Protein AF-A0A9P5CUA8-F1 (afdb_monomer_lite)

Structure (mmCIF, N/CA/C/O backbone):
data_AF-A0A9P5CUA8-F1
#
_entry.id   AF-A0A9P5CUA8-F1
#
loop_
_atom_site.group_PDB
_atom_site.id
_atom_site.type_symbol
_atom_site.label_atom_id
_atom_site.label_alt_id
_atom_site.label_comp_id
_atom_site.label_asym_id
_atom_site.label_entity_id
_atom_site.label_seq_id
_atom_site.pdbx_PDB_ins_code
_atom_site.Cartn_x
_atom_site.Cartn_y
_atom_site.Cartn_z
_atom_site.occupancy
_atom_site.B_iso_or_equiv
_atom_site.auth_seq_id
_atom_site.auth_comp_id
_atom_site.auth_asym_id
_atom_site.auth_atom_id
_atom_site.pdbx_PDB_model_num
ATOM 1 N N . MET A 1 1 ? -17.695 -1.191 14.232 1.00 52.03 1 MET A N 1
ATOM 2 C CA . MET A 1 1 ? -17.075 -0.052 13.512 1.00 52.03 1 MET A CA 1
ATOM 3 C C . MET A 1 1 ? -16.013 -0.497 12.514 1.00 52.03 1 MET A C 1
ATOM 5 O O . MET A 1 1 ? -16.179 -0.145 11.359 1.00 52.03 1 MET A O 1
ATOM 9 N N . VAL A 1 2 ? -15.029 -1.341 12.868 1.00 51.62 2 VAL A N 1
ATOM 10 C CA . VAL A 1 2 ? -14.229 -2.078 11.857 1.00 51.62 2 VAL A CA 1
ATOM 11 C C . VAL A 1 2 ? -15.156 -2.818 10.888 1.00 51.62 2 VAL A C 1
ATOM 13 O O . VAL A 1 2 ? -14.989 -2.694 9.687 1.00 51.62 2 VAL A O 1
ATOM 16 N N . GLU A 1 3 ? -16.226 -3.447 11.392 1.00 53.31 3 GLU A N 1
ATOM 17 C CA . GLU A 1 3 ? -17.325 -3.983 10.569 1.00 53.31 3 GLU A CA 1
ATOM 18 C C . GLU A 1 3 ? -18.054 -2.938 9.706 1.00 53.31 3 GLU A C 1
ATOM 20 O O . GLU A 1 3 ? -18.504 -3.265 8.618 1.00 53.31 3 GLU A O 1
ATOM 25 N N . ALA A 1 4 ? -18.175 -1.684 10.153 1.00 60.16 4 ALA A N 1
ATOM 26 C CA . ALA A 1 4 ? -18.849 -0.618 9.404 1.00 60.16 4 ALA A CA 1
ATOM 27 C C . ALA A 1 4 ? -17.940 -0.039 8.308 1.00 60.16 4 ALA A C 1
ATOM 29 O O . ALA A 1 4 ? -18.389 0.185 7.188 1.00 60.16 4 ALA A O 1
ATOM 30 N N . MET A 1 5 ? -16.645 0.132 8.592 1.00 61.19 5 MET A N 1
ATOM 31 C CA . MET A 1 5 ? -15.631 0.423 7.578 1.00 61.19 5 MET A CA 1
ATOM 32 C C . MET A 1 5 ? -15.496 -0.750 6.604 1.00 61.19 5 MET A C 1
ATOM 34 O O . MET A 1 5 ? -15.426 -0.540 5.401 1.00 61.19 5 MET A O 1
ATOM 38 N N . MET A 1 6 ? -15.601 -1.986 7.092 1.00 56.84 6 MET A N 1
ATOM 39 C CA . MET A 1 6 ? -15.702 -3.192 6.273 1.00 56.84 6 MET A CA 1
ATOM 40 C C . MET A 1 6 ? -16.954 -3.240 5.418 1.00 56.84 6 MET A C 1
ATOM 42 O O . MET A 1 6 ? -16.910 -3.663 4.271 1.00 56.84 6 MET A O 1
ATOM 46 N N . 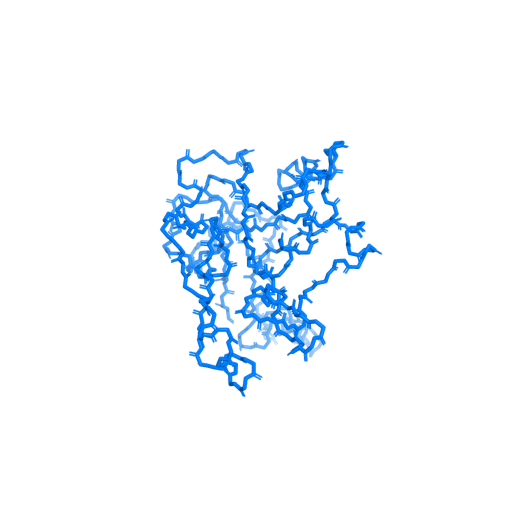GLN A 1 7 ? -18.093 -2.800 5.934 1.00 60.44 7 GLN A N 1
ATOM 47 C CA . GLN A 1 7 ? -19.300 -2.664 5.133 1.00 60.44 7 GLN A CA 1
ATOM 48 C C . GLN A 1 7 ? -19.118 -1.580 4.071 1.00 60.44 7 GLN A C 1
ATOM 50 O O . GLN A 1 7 ? -19.482 -1.816 2.923 1.00 60.44 7 GLN A O 1
ATOM 55 N N . LYS A 1 8 ? -18.463 -0.453 4.393 1.00 61.25 8 LYS A N 1
ATOM 56 C CA . LYS A 1 8 ? -18.054 0.544 3.388 1.00 61.25 8 LYS A CA 1
ATOM 57 C C . LYS A 1 8 ? -17.145 -0.082 2.317 1.00 61.25 8 LYS A C 1
ATOM 59 O O . LYS A 1 8 ? -17.283 0.284 1.158 1.00 61.25 8 LYS A O 1
ATOM 64 N N . THR A 1 9 ? -16.280 -1.048 2.653 1.00 55.91 9 THR A N 1
ATOM 65 C CA . THR A 1 9 ? -15.413 -1.715 1.660 1.00 55.91 9 THR A CA 1
ATOM 66 C C . THR A 1 9 ? -16.111 -2.817 0.850 1.00 55.91 9 THR A C 1
ATOM 68 O O . THR A 1 9 ? -15.796 -3.036 -0.318 1.00 55.91 9 THR A O 1
ATOM 71 N N . THR A 1 10 ? -17.071 -3.523 1.448 1.00 50.88 10 THR A N 1
ATOM 72 C CA . THR A 1 10 ? -17.719 -4.710 0.858 1.00 50.88 10 THR A CA 1
ATOM 73 C C . THR A 1 10 ? -19.038 -4.412 0.148 1.00 50.88 10 THR A C 1
ATOM 75 O O . THR A 1 10 ? -19.409 -5.160 -0.755 1.00 50.88 10 THR A O 1
ATOM 78 N N . LEU A 1 11 ? -19.737 -3.337 0.522 1.00 52.44 11 LEU A N 1
ATOM 79 C CA . LEU A 1 11 ? -21.037 -2.948 -0.041 1.00 52.44 11 LEU A CA 1
ATOM 80 C C . LEU A 1 11 ? -20.939 -1.817 -1.072 1.00 52.44 11 LEU A C 1
ATOM 82 O O . LEU A 1 11 ? -21.960 -1.447 -1.653 1.00 52.44 11 LEU A O 1
ATOM 86 N N . ALA A 1 12 ? -19.742 -1.272 -1.312 1.00 55.19 12 ALA A N 1
ATOM 87 C CA . ALA A 1 12 ? -19.544 -0.233 -2.314 1.00 55.19 12 ALA A CA 1
ATOM 88 C C . ALA A 1 12 ? -19.824 -0.796 -3.728 1.00 55.19 12 ALA A C 1
ATOM 90 O O . ALA A 1 12 ? -19.143 -1.726 -4.177 1.00 55.19 12 ALA A O 1
ATOM 91 N N . PRO A 1 13 ? -20.843 -0.278 -4.444 1.00 52.34 13 PRO A N 1
ATOM 92 C CA . PRO A 1 13 ? -21.278 -0.824 -5.733 1.00 52.34 13 PRO A CA 1
ATOM 93 C C . PRO A 1 13 ? -20.265 -0.596 -6.869 1.00 52.34 13 PRO A C 1
ATOM 95 O O . PRO A 1 13 ? -20.378 -1.210 -7.932 1.00 52.34 13 PRO A O 1
ATOM 98 N N . ASP A 1 14 ? -19.282 0.275 -6.653 1.00 56.47 14 ASP A N 1
ATOM 99 C CA . ASP A 1 14 ? -18.213 0.636 -7.587 1.00 56.47 14 ASP A CA 1
ATOM 100 C C . ASP A 1 14 ? -17.012 -0.331 -7.562 1.00 56.47 14 ASP A C 1
ATOM 102 O O . ASP A 1 14 ? -16.279 -0.396 -8.548 1.00 56.47 14 ASP A O 1
ATOM 106 N N . ARG A 1 15 ? -16.894 -1.185 -6.529 1.00 56.50 15 ARG A N 1
ATOM 107 C CA . ARG A 1 15 ? -15.719 -2.026 -6.215 1.00 56.50 15 ARG A CA 1
ATOM 108 C C . ARG A 1 15 ? -14.472 -1.229 -5.829 1.00 56.50 15 ARG A C 1
ATOM 110 O O . ARG A 1 15 ? -13.396 -1.829 -5.801 1.00 56.50 15 ARG A O 1
ATOM 117 N N . ASP A 1 16 ? -14.606 0.051 -5.499 1.00 57.50 16 ASP A N 1
ATOM 118 C CA . ASP A 1 16 ? -13.456 0.943 -5.369 1.00 57.50 16 ASP A CA 1
ATOM 119 C C . ASP A 1 16 ? -12.564 0.583 -4.190 1.00 57.50 16 ASP A C 1
ATOM 121 O O . ASP A 1 16 ? -11.374 0.845 -4.260 1.00 57.50 16 ASP A O 1
ATOM 125 N N . VAL A 1 17 ? -13.081 -0.090 -3.156 1.00 57.19 17 VAL A N 1
ATOM 126 C CA . VAL A 1 17 ? -12.277 -0.571 -2.027 1.00 57.19 17 VAL A CA 1
ATOM 127 C C . VAL A 1 17 ? -12.171 -2.095 -2.064 1.00 57.19 17 VAL A C 1
ATOM 129 O O . VAL A 1 17 ? -13.159 -2.826 -1.978 1.00 57.19 17 VAL A O 1
ATOM 132 N N . GLY A 1 18 ? -10.943 -2.579 -2.223 1.00 65.12 18 GLY A N 1
ATOM 133 C CA . GLY A 1 18 ? -10.627 -3.994 -2.392 1.00 65.12 18 GLY A CA 1
ATOM 134 C C . GLY A 1 18 ? -9.652 -4.542 -1.358 1.00 65.12 18 GLY A C 1
ATOM 135 O O . GLY A 1 18 ? -9.725 -5.716 -0.989 1.00 65.12 18 GLY A O 1
ATOM 136 N N . VAL A 1 19 ? -8.754 -3.676 -0.893 1.00 73.06 19 VAL A N 1
ATOM 137 C CA . VAL A 1 19 ? -7.681 -3.998 0.042 1.00 73.06 19 VAL A CA 1
ATOM 138 C C . VAL A 1 19 ? -7.607 -2.876 1.073 1.00 73.06 19 VAL A C 1
ATOM 140 O O . VAL A 1 19 ? -7.452 -1.713 0.705 1.00 73.06 19 VAL A O 1
ATOM 143 N N . LEU A 1 20 ? -7.750 -3.212 2.351 1.00 73.44 20 LEU A N 1
ATOM 144 C CA . LEU A 1 20 ? -7.667 -2.271 3.465 1.00 73.44 20 LEU A CA 1
ATOM 145 C C . LEU A 1 20 ? -6.514 -2.674 4.378 1.00 73.44 20 LEU A C 1
ATOM 147 O O . LEU A 1 20 ? -6.444 -3.827 4.797 1.00 73.44 20 LEU A O 1
ATOM 151 N N . THR A 1 21 ? -5.648 -1.719 4.693 1.00 73.25 21 THR A N 1
ATOM 152 C CA . THR A 1 21 ? -4.615 -1.865 5.720 1.00 73.25 21 THR A CA 1
ATOM 153 C C . THR A 1 21 ? -4.836 -0.882 6.871 1.00 73.25 21 THR A C 1
ATOM 155 O O . THR A 1 21 ? -5.705 -0.007 6.805 1.00 73.25 21 THR A O 1
ATOM 158 N N . ALA A 1 22 ? -4.071 -1.036 7.942 1.00 65.62 22 ALA A N 1
ATOM 159 C CA . ALA A 1 22 ? -4.064 -0.135 9.084 1.00 65.62 22 ALA A CA 1
ATOM 160 C C . ALA A 1 22 ? -2.627 0.272 9.426 1.00 65.62 22 ALA A C 1
ATOM 162 O O . ALA A 1 22 ? -1.705 -0.538 9.326 1.00 65.62 22 ALA A O 1
ATOM 163 N N . ARG A 1 23 ? -2.434 1.519 9.878 1.00 65.94 23 ARG A N 1
ATOM 164 C CA . ARG A 1 23 ? -1.131 1.985 10.374 1.00 65.94 23 ARG A CA 1
ATOM 165 C C . ARG A 1 23 ? -0.671 1.112 11.536 1.00 65.94 23 ARG A C 1
ATOM 167 O O . ARG A 1 23 ? -1.442 0.854 12.458 1.00 65.94 23 ARG A O 1
ATOM 174 N N . CYS A 1 24 ? 0.610 0.762 11.546 1.00 53.47 24 CYS A N 1
ATOM 175 C CA . CYS A 1 24 ? 1.200 -0.038 12.616 1.00 53.47 24 CYS A CA 1
ATOM 176 C C . CYS A 1 24 ? 2.118 0.792 13.488 1.00 53.47 24 CYS A C 1
ATOM 178 O O . CYS A 1 24 ? 3.111 1.339 13.013 1.00 53.47 24 CYS A O 1
ATOM 180 N N . ALA A 1 25 ? 1.778 0.867 14.767 1.00 53.88 25 ALA A N 1
ATOM 181 C CA . ALA A 1 25 ? 2.499 1.615 15.775 1.00 53.88 25 ALA A CA 1
ATOM 182 C C . ALA A 1 25 ? 3.364 0.687 16.635 1.00 53.88 25 ALA A C 1
ATOM 184 O O . ALA A 1 25 ? 3.011 -0.463 16.914 1.00 53.88 25 ALA A O 1
ATOM 185 N N . VAL A 1 26 ? 4.506 1.207 17.083 1.00 48.91 26 VAL A N 1
ATOM 186 C CA . VAL A 1 26 ? 5.420 0.506 17.994 1.00 48.91 26 VAL A CA 1
ATOM 187 C C . VAL A 1 26 ? 5.098 0.873 19.450 1.00 48.91 26 VAL A C 1
ATOM 189 O O . VAL A 1 26 ? 4.992 2.052 19.779 1.00 48.91 26 VAL A O 1
ATOM 192 N N . GLY A 1 27 ? 5.015 -0.133 20.334 1.00 53.38 27 GLY A N 1
ATOM 193 C CA . GLY A 1 27 ? 4.876 0.028 21.797 1.00 53.38 27 GLY A CA 1
ATOM 194 C C . GLY A 1 27 ? 3.429 0.251 22.259 1.00 53.38 27 GLY A C 1
ATOM 195 O O . GLY A 1 27 ? 2.588 0.648 21.479 1.00 53.38 27 GLY A O 1
ATOM 196 N N . GLU A 1 28 ? 2.997 0.004 23.492 1.00 51.88 28 GLU A N 1
ATOM 197 C CA . GLU A 1 28 ? 3.621 -0.444 24.735 1.00 51.88 28 GLU A CA 1
ATOM 198 C C . GLU A 1 28 ? 2.668 -1.465 25.378 1.00 51.88 28 GLU A C 1
ATOM 200 O O . GLU A 1 28 ? 1.451 -1.352 25.249 1.00 51.88 28 GLU A O 1
ATOM 205 N N . GLN A 1 29 ? 3.188 -2.399 26.171 1.00 54.72 29 GLN A N 1
ATOM 206 C CA . GLN A 1 29 ? 2.397 -3.336 26.987 1.00 54.72 29 GLN A CA 1
ATOM 207 C C . GLN A 1 29 ? 1.314 -2.639 27.839 1.00 54.72 29 GLN A C 1
ATOM 209 O O . GLN A 1 29 ? 0.249 -3.192 28.095 1.00 54.72 29 GLN A O 1
ATOM 214 N N . ARG A 1 30 ? 1.557 -1.375 28.213 1.00 57.88 30 ARG A N 1
ATOM 215 C CA . ARG A 1 30 ? 0.593 -0.496 28.890 1.00 57.88 30 ARG A CA 1
ATOM 216 C C . ARG A 1 30 ? -0.657 -0.189 28.068 1.00 57.88 30 ARG A C 1
ATOM 218 O O . ARG A 1 30 ? -1.719 -0.036 28.655 1.00 57.88 30 ARG A O 1
ATOM 225 N N . LEU A 1 31 ? -0.545 -0.083 26.746 1.00 56.22 31 LEU A N 1
ATOM 226 C CA . LEU A 1 31 ? -1.682 0.185 25.862 1.00 56.22 31 LEU A CA 1
ATOM 227 C C . LEU A 1 31 ? -2.596 -1.031 25.749 1.00 56.22 31 LEU A C 1
ATOM 229 O O . LEU A 1 31 ? -3.807 -0.875 25.845 1.00 56.22 31 LEU A O 1
ATOM 233 N N . ALA A 1 32 ? -2.015 -2.227 25.634 1.00 59.88 32 ALA A N 1
ATOM 234 C CA . ALA A 1 32 ? -2.778 -3.470 25.692 1.00 59.88 32 ALA A CA 1
ATOM 235 C C . ALA A 1 32 ? -3.500 -3.625 27.034 1.00 59.88 32 ALA A C 1
ATOM 237 O O . ALA A 1 32 ? -4.682 -3.942 27.055 1.00 59.88 32 ALA A O 1
ATOM 238 N N . ASN A 1 33 ? -2.816 -3.333 28.145 1.00 62.91 33 ASN A N 1
ATOM 239 C CA . ASN A 1 33 ? -3.426 -3.402 29.472 1.00 62.91 33 ASN A CA 1
ATOM 240 C C . ASN A 1 33 ? -4.581 -2.402 29.633 1.00 62.91 33 ASN A C 1
ATOM 242 O O . ASN A 1 33 ? -5.645 -2.795 30.092 1.00 62.91 33 ASN A O 1
ATOM 246 N N . ALA A 1 34 ? -4.404 -1.147 29.207 1.00 63.91 34 ALA A N 1
ATOM 247 C CA . ALA A 1 34 ? -5.471 -0.144 29.257 1.00 63.91 34 ALA A CA 1
ATOM 248 C C . ALA A 1 34 ? -6.682 -0.539 28.392 1.00 63.91 34 ALA A C 1
ATOM 250 O O . ALA A 1 34 ? -7.820 -0.351 28.802 1.00 63.91 34 ALA A O 1
ATOM 251 N N . TRP A 1 35 ? -6.446 -1.132 27.218 1.00 63.41 35 TRP A N 1
ATOM 252 C CA . TRP A 1 35 ? -7.525 -1.623 26.362 1.00 63.41 35 TRP A CA 1
ATOM 253 C C . TRP A 1 35 ? -8.291 -2.790 27.010 1.00 63.41 35 TRP A C 1
ATOM 255 O O . TRP A 1 35 ? -9.515 -2.797 26.995 1.00 63.41 35 TRP A O 1
ATOM 265 N N . LEU A 1 36 ? -7.596 -3.743 27.642 1.00 61.50 36 LEU A N 1
ATOM 266 C CA . LEU A 1 36 ? -8.232 -4.860 28.362 1.00 61.50 36 LEU A CA 1
ATOM 267 C C . LEU A 1 36 ? -9.029 -4.405 29.592 1.00 61.50 36 LEU A C 1
ATOM 269 O O . LEU A 1 36 ? -10.014 -5.045 29.948 1.00 61.50 36 LEU A O 1
ATOM 273 N N . GLU A 1 37 ? -8.627 -3.307 30.238 1.00 68.12 37 GLU A N 1
ATOM 274 C CA . GLU A 1 37 ? -9.403 -2.694 31.325 1.00 68.12 37 GLU A CA 1
ATOM 275 C C . GLU A 1 37 ? -10.746 -2.135 30.827 1.00 68.12 37 GLU A C 1
ATOM 277 O O . GLU A 1 37 ? -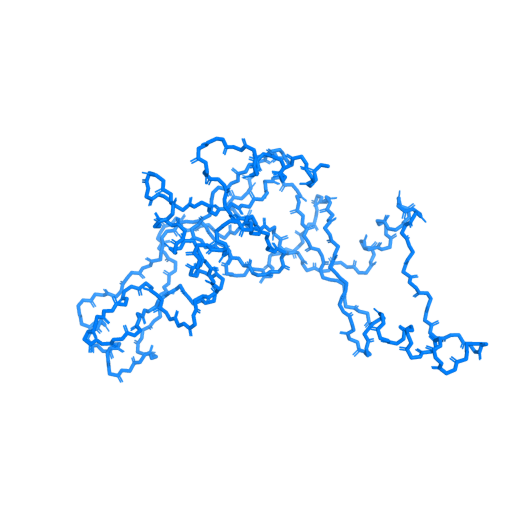11.753 -2.236 31.529 1.00 68.12 37 GLU A O 1
ATOM 282 N N . GLU A 1 38 ? -10.778 -1.576 29.614 1.00 61.62 38 GLU A N 1
ATOM 283 C CA . GLU A 1 38 ? -11.996 -1.054 28.976 1.00 61.62 38 GLU A CA 1
ATOM 284 C C . GLU A 1 38 ? -12.867 -2.158 28.347 1.00 61.62 38 GLU A C 1
ATOM 286 O O . GLU A 1 38 ? -14.068 -1.958 28.154 1.00 61.62 38 GLU A O 1
ATOM 291 N N . HIS A 1 39 ? -12.279 -3.328 28.079 1.00 57.50 39 HIS A N 1
ATOM 292 C CA . HIS A 1 39 ? -12.888 -4.454 27.371 1.00 57.50 39 HIS A CA 1
ATOM 293 C C . HIS A 1 39 ? -12.794 -5.770 28.169 1.00 57.50 39 HIS A C 1
ATOM 295 O O . HIS A 1 39 ? -12.115 -6.710 27.742 1.00 57.50 39 HIS A O 1
ATOM 301 N N . PRO A 1 40 ? -13.476 -5.878 29.328 1.00 66.06 40 PRO A N 1
ATOM 302 C CA . PRO A 1 40 ? -13.352 -7.019 30.241 1.00 66.06 40 PRO A CA 1
ATOM 303 C C . PRO A 1 40 ? -13.873 -8.345 29.664 1.00 66.06 40 PRO A C 1
ATOM 305 O O . PRO A 1 40 ? -13.609 -9.412 30.219 1.00 66.06 40 PRO A O 1
ATOM 308 N N . GLU A 1 41 ? -14.632 -8.302 28.569 1.00 53.25 41 GLU A N 1
ATOM 309 C CA . GLU A 1 41 ? -15.044 -9.473 27.796 1.00 53.25 41 GLU A CA 1
ATOM 310 C C . GLU A 1 41 ? -13.871 -10.162 27.085 1.00 53.25 41 GLU A C 1
ATOM 312 O O . GLU A 1 41 ? -13.960 -11.346 26.751 1.00 53.25 41 GLU A O 1
ATOM 317 N N . PHE A 1 42 ? -12.760 -9.450 26.897 1.00 48.06 42 PHE A N 1
ATOM 318 C CA . PHE A 1 42 ? -11.505 -9.997 26.417 1.00 48.06 42 PHE A CA 1
ATOM 319 C C . PHE A 1 42 ? -10.561 -10.182 27.603 1.00 48.06 42 PHE A C 1
ATOM 321 O O . PHE A 1 42 ? -10.258 -9.258 28.349 1.00 48.06 42 PHE A O 1
ATOM 328 N N . SER A 1 43 ? -10.059 -11.400 27.769 1.00 50.56 43 SER A N 1
ATOM 329 C CA . SER A 1 43 ? -8.994 -11.689 28.724 1.00 50.56 43 SER A CA 1
ATOM 330 C C . SER A 1 43 ? -7.798 -12.228 27.963 1.00 50.56 43 SER A C 1
ATOM 332 O O . SER A 1 43 ? -7.938 -13.091 27.093 1.00 50.56 43 SER A O 1
ATOM 334 N N . ILE A 1 44 ? -6.609 -11.717 28.283 1.00 54.41 44 ILE A N 1
ATOM 335 C CA . ILE A 1 44 ? -5.396 -12.439 27.915 1.00 54.41 44 ILE A CA 1
ATOM 336 C C . ILE A 1 44 ? -5.375 -13.692 28.799 1.00 54.41 44 ILE A C 1
ATOM 338 O O . ILE A 1 44 ? -5.530 -13.571 30.015 1.00 54.41 44 ILE A O 1
ATOM 342 N N . PRO A 1 45 ? -5.199 -14.887 28.221 1.00 55.41 45 PRO A N 1
ATOM 343 C CA . PRO A 1 45 ? -5.083 -16.112 28.993 1.00 55.41 45 PRO A CA 1
ATOM 344 C C . PRO A 1 45 ? -3.949 -15.981 30.006 1.00 55.41 45 PRO A C 1
ATOM 346 O O . PRO A 1 45 ? -2.829 -15.606 29.638 1.00 55.41 45 PRO A O 1
ATOM 349 N N . ASP A 1 46 ? -4.222 -16.323 31.266 1.00 57.72 46 ASP A N 1
ATOM 350 C CA . ASP A 1 46 ? -3.170 -16.426 32.273 1.00 57.72 46 ASP A CA 1
ATOM 351 C C . ASP A 1 46 ? -2.040 -17.321 31.753 1.00 57.72 46 ASP A C 1
ATOM 353 O O . ASP A 1 46 ? -2.271 -18.321 31.060 1.00 57.72 46 ASP A O 1
ATOM 357 N N . GLY A 1 47 ? -0.801 -16.976 32.109 1.00 60.25 47 GLY A N 1
ATOM 358 C CA . GLY A 1 47 ? 0.331 -17.861 31.862 1.00 60.25 47 GLY A CA 1
ATOM 359 C C . GLY A 1 47 ? 0.123 -19.245 32.499 1.00 60.25 47 GLY A C 1
ATOM 360 O O . GLY A 1 47 ? -0.747 -19.409 33.359 1.00 60.25 47 GLY A O 1
ATOM 361 N N . PRO A 1 48 ? 0.926 -20.249 32.103 1.00 71.62 48 PRO A N 1
ATOM 362 C CA . PRO A 1 48 ? 0.902 -21.568 32.726 1.00 71.62 48 PRO A CA 1
ATOM 363 C C . PRO A 1 48 ? 1.032 -21.451 34.252 1.00 71.62 48 PRO A C 1
ATOM 365 O O . PRO A 1 48 ? 2.057 -21.014 34.775 1.00 71.62 48 PRO A O 1
ATOM 368 N N . GLY A 1 49 ? -0.027 -21.814 34.963 1.00 74.06 49 GLY A N 1
ATOM 369 C CA . GLY A 1 49 ? -0.106 -21.836 36.411 1.00 74.06 49 GLY A CA 1
ATOM 370 C C . GLY A 1 49 ? 0.473 -23.129 36.989 1.00 74.06 49 GLY A C 1
ATOM 371 O O . GLY A 1 49 ? 0.608 -24.140 36.288 1.00 74.06 49 GLY A O 1
ATOM 372 N N . PRO A 1 50 ? 0.807 -23.135 38.288 1.00 77.62 50 PRO A N 1
ATOM 373 C CA . PRO A 1 50 ? 1.310 -24.329 38.963 1.00 77.62 50 PRO A CA 1
ATOM 374 C C . PRO A 1 50 ? 0.316 -25.499 38.890 1.00 77.62 50 PRO A C 1
ATOM 376 O O . PRO A 1 50 ? 0.750 -26.638 38.711 1.00 77.62 50 PRO A O 1
ATOM 379 N N . ASP A 1 51 ? -0.987 -25.200 38.912 1.00 88.00 51 ASP A N 1
ATOM 380 C CA . ASP A 1 51 ? -2.080 -26.181 38.916 1.00 88.00 51 ASP A CA 1
ATOM 381 C C . ASP A 1 51 ? -2.531 -26.632 37.515 1.00 88.00 51 ASP A C 1
ATOM 383 O O . ASP A 1 51 ? -3.360 -27.534 37.396 1.00 88.00 51 ASP A O 1
ATOM 387 N N . ASP A 1 52 ? -1.986 -26.041 36.446 1.00 81.75 52 ASP A N 1
ATOM 388 C CA . ASP A 1 52 ? -2.344 -26.435 35.085 1.00 81.75 52 ASP A CA 1
ATOM 389 C C . ASP A 1 52 ? -1.782 -27.827 34.753 1.00 81.75 52 ASP A C 1
ATOM 391 O O . ASP A 1 52 ? -0.601 -28.138 34.990 1.00 81.75 52 ASP A O 1
ATOM 395 N N . ASN A 1 53 ? -2.621 -28.660 34.141 1.00 88.00 53 ASN A N 1
ATOM 396 C CA . ASN A 1 53 ? -2.200 -29.938 33.580 1.00 88.00 53 ASN A CA 1
ATOM 397 C C . ASN A 1 53 ? -1.356 -29.733 32.301 1.00 88.00 53 ASN A C 1
ATOM 399 O O . ASN A 1 53 ? -1.265 -28.632 31.764 1.00 88.00 53 ASN A O 1
ATOM 403 N N . ALA A 1 54 ? -0.710 -30.790 31.804 1.00 84.69 54 ALA A N 1
ATOM 404 C CA . ALA A 1 54 ? 0.210 -30.682 30.665 1.00 84.69 54 ALA A CA 1
ATOM 405 C C . ALA A 1 54 ? -0.450 -30.131 29.383 1.00 84.69 54 ALA A C 1
ATOM 407 O O . ALA A 1 54 ? 0.186 -29.388 28.639 1.00 84.69 54 ALA A O 1
ATOM 408 N N . GLU A 1 55 ? -1.723 -30.452 29.151 1.00 80.88 55 GLU A N 1
ATOM 409 C CA . GLU A 1 55 ? -2.490 -29.970 27.998 1.00 80.88 55 GLU A CA 1
ATOM 410 C C . GLU A 1 55 ? -2.853 -28.487 28.153 1.00 80.88 55 GLU A C 1
ATOM 412 O O . GLU A 1 55 ? -2.661 -27.705 27.230 1.00 80.88 55 GLU A O 1
ATOM 417 N N . GLN A 1 56 ? -3.268 -28.067 29.351 1.00 75.44 56 GLN A N 1
ATOM 418 C CA . GLN A 1 56 ? -3.533 -26.667 29.693 1.00 75.44 56 GLN A CA 1
ATOM 419 C C . GLN A 1 56 ? -2.267 -25.810 29.612 1.00 75.44 56 GLN A C 1
ATOM 421 O O . GLN A 1 56 ? -2.323 -24.695 29.100 1.00 75.44 56 GLN A O 1
ATOM 426 N N . LYS A 1 57 ? -1.121 -26.331 30.068 1.00 75.44 57 LYS A N 1
ATOM 427 C CA . LYS A 1 57 ? 0.182 -25.665 29.932 1.00 75.44 57 LYS A CA 1
ATOM 428 C C . LYS A 1 57 ? 0.564 -25.515 28.465 1.00 75.44 57 LYS A C 1
ATOM 430 O O . LYS A 1 57 ? 0.862 -24.404 28.052 1.00 75.44 57 LYS A O 1
ATOM 435 N N . SER A 1 58 ? 0.459 -26.586 27.674 1.00 70.12 58 SER A N 1
ATOM 436 C CA . SER A 1 58 ? 0.741 -26.549 26.234 1.00 70.12 58 SER A CA 1
ATOM 437 C C . SER A 1 58 ? -0.175 -25.578 25.493 1.00 70.12 58 SER A C 1
ATOM 439 O O . SER A 1 58 ? 0.306 -24.814 24.669 1.00 70.12 58 SER A O 1
ATOM 441 N N . LEU A 1 59 ? -1.475 -25.565 25.799 1.00 66.75 59 LEU A N 1
ATOM 442 C CA . LEU A 1 59 ? -2.442 -24.662 25.178 1.00 66.75 59 LEU A CA 1
ATOM 443 C C . LEU A 1 59 ? -2.171 -23.200 25.555 1.00 66.75 59 LEU A C 1
ATOM 445 O O . LEU A 1 59 ? -2.195 -22.329 24.693 1.00 66.75 59 LEU A O 1
ATOM 449 N N . LYS A 1 60 ? -1.871 -22.914 26.828 1.00 68.94 60 LYS A N 1
ATOM 450 C CA . LYS A 1 60 ? -1.505 -21.564 27.286 1.00 68.94 60 LYS A CA 1
ATOM 451 C C . LYS A 1 60 ? -0.163 -21.106 26.712 1.00 68.94 60 LYS A C 1
ATOM 453 O O . LYS A 1 60 ? -0.021 -19.933 26.384 1.00 68.94 60 LYS A O 1
ATOM 458 N N . GLU A 1 61 ? 0.804 -22.006 26.554 1.00 66.00 61 GLU A N 1
ATOM 459 C CA . GLU A 1 61 ? 2.080 -21.746 25.872 1.00 66.00 61 GLU A CA 1
ATOM 460 C C . GLU A 1 61 ? 1.904 -21.551 24.361 1.00 66.00 61 GLU A C 1
ATOM 462 O O . GLU A 1 61 ? 2.576 -20.712 23.773 1.00 66.00 61 GLU A O 1
ATOM 467 N N . GLU A 1 62 ? 0.992 -22.279 23.720 1.00 61.06 62 GLU A N 1
ATOM 468 C CA . GLU A 1 62 ? 0.657 -22.117 22.304 1.00 61.06 62 GLU A CA 1
ATOM 469 C C . GLU A 1 62 ? -0.072 -20.791 22.060 1.00 61.06 62 GLU A C 1
ATOM 471 O O . GLU A 1 62 ? 0.323 -20.021 21.186 1.00 61.06 62 GLU A O 1
ATOM 476 N N . MET A 1 63 ? -1.071 -20.474 22.886 1.00 52.19 63 MET A N 1
ATOM 477 C CA . MET A 1 63 ? -1.845 -19.233 22.808 1.00 52.19 63 MET A CA 1
ATOM 478 C C . MET A 1 63 ? -1.003 -18.000 23.136 1.00 52.19 63 MET A C 1
ATOM 480 O O . MET A 1 63 ? -1.125 -16.986 22.459 1.00 52.19 63 MET A O 1
ATOM 484 N N . ARG A 1 64 ? -0.098 -18.066 24.122 1.00 53.72 64 ARG A N 1
ATOM 485 C CA . ARG A 1 64 ? 0.873 -16.984 24.377 1.00 53.72 64 ARG A CA 1
ATOM 486 C C . ARG A 1 64 ? 1.998 -16.933 23.351 1.00 53.72 64 ARG A C 1
ATOM 488 O O . ARG A 1 64 ? 2.825 -16.034 23.458 1.00 53.72 64 ARG A O 1
ATOM 495 N N . GLY A 1 65 ? 2.024 -17.867 22.397 1.00 46.34 65 GLY A N 1
ATOM 496 C CA . GLY A 1 65 ? 3.209 -18.254 21.651 1.00 46.34 65 GLY A CA 1
ATOM 497 C C . GLY A 1 65 ? 4.315 -18.720 22.598 1.00 46.34 65 GLY A C 1
ATOM 498 O O . GLY A 1 65 ? 4.477 -18.236 23.720 1.00 46.34 65 GLY A O 1
ATOM 499 N N . LYS A 1 66 ? 5.146 -19.661 22.151 1.00 46.25 66 LYS A N 1
ATOM 500 C CA . LYS A 1 66 ? 6.459 -19.856 22.788 1.00 46.25 66 LYS A CA 1
ATOM 501 C C . LYS A 1 66 ? 7.087 -18.477 22.997 1.00 46.25 66 LYS A C 1
ATOM 503 O O . LYS A 1 66 ? 6.971 -17.682 22.072 1.00 46.25 66 LYS A O 1
ATOM 508 N N . GLN A 1 67 ? 7.711 -18.223 24.155 1.00 40.84 67 GLN A N 1
ATOM 509 C CA . GLN A 1 67 ? 8.436 -16.986 24.504 1.00 40.84 67 GLN A CA 1
ATOM 510 C C . GLN A 1 67 ? 8.704 -16.103 23.263 1.00 40.84 67 GLN A C 1
ATOM 512 O O . GLN A 1 67 ? 9.599 -16.424 22.476 1.00 40.84 67 GLN A O 1
ATOM 517 N N . GLY A 1 68 ? 7.854 -15.088 23.026 1.00 42.97 68 GLY A N 1
ATOM 518 C CA . GLY A 1 68 ? 7.755 -14.402 21.729 1.00 42.97 68 GLY A CA 1
ATOM 519 C C . GLY A 1 68 ? 6.446 -14.570 20.936 1.00 42.97 68 GLY A C 1
ATOM 520 O O . GLY A 1 68 ? 6.462 -14.321 19.725 1.00 42.97 68 GLY A O 1
ATOM 521 N N . GLY A 1 69 ? 5.316 -14.947 21.547 1.00 38.34 69 GLY A N 1
ATOM 522 C CA . GLY A 1 69 ? 4.025 -14.842 20.861 1.00 38.34 69 GLY A CA 1
ATOM 523 C C . GLY A 1 69 ? 3.571 -13.395 20.717 1.00 38.34 69 GLY A C 1
ATOM 524 O O . GLY A 1 69 ? 3.803 -12.543 21.578 1.00 38.34 69 GLY A O 1
ATOM 525 N N . ARG A 1 70 ? 2.962 -13.107 19.567 1.00 49.78 70 ARG A N 1
ATOM 526 C CA . ARG A 1 70 ? 2.557 -11.762 19.166 1.00 49.78 70 ARG A CA 1
ATOM 527 C C . ARG A 1 70 ? 1.042 -11.681 19.183 1.00 49.78 70 ARG A C 1
ATOM 529 O O . ARG A 1 70 ? 0.385 -12.445 18.483 1.00 49.78 70 ARG A O 1
ATOM 536 N N . TYR A 1 71 ? 0.515 -10.738 19.951 1.00 52.09 71 TYR A N 1
ATOM 537 C CA . TYR A 1 71 ? -0.874 -10.316 19.827 1.00 52.09 71 TYR A CA 1
ATOM 538 C C . TYR A 1 71 ? -0.907 -8.996 19.065 1.00 52.09 71 TYR A C 1
ATOM 540 O O . TYR A 1 71 ? -0.144 -8.072 19.372 1.00 52.09 71 TYR A O 1
ATOM 548 N N . GLU A 1 72 ? -1.796 -8.923 18.081 1.00 54.50 72 GLU A N 1
ATOM 549 C CA . GLU A 1 72 ? -2.081 -7.713 17.319 1.00 54.50 72 GLU A CA 1
ATOM 550 C C . GLU A 1 72 ? -3.388 -7.124 17.831 1.00 54.50 72 GLU A C 1
ATOM 552 O O . GLU A 1 72 ? -4.436 -7.769 17.789 1.00 54.50 72 GLU A O 1
ATOM 557 N N . ILE A 1 73 ? -3.313 -5.907 18.361 1.00 57.19 73 ILE A N 1
ATOM 558 C CA . ILE A 1 73 ? -4.474 -5.195 18.888 1.00 57.19 73 ILE A CA 1
ATOM 559 C C . ILE A 1 73 ? -4.712 -3.990 17.992 1.00 57.19 73 ILE A C 1
ATOM 561 O O . ILE A 1 73 ? -3.853 -3.115 17.881 1.00 57.19 73 ILE A O 1
ATOM 565 N N . ILE A 1 74 ? -5.883 -3.942 17.361 1.00 58.81 74 ILE A N 1
ATOM 566 C CA . ILE A 1 74 ? -6.357 -2.749 16.660 1.00 58.81 74 ILE A CA 1
ATOM 567 C C . ILE A 1 74 ? -6.991 -1.843 17.712 1.00 58.81 74 ILE A C 1
ATOM 569 O O . ILE A 1 74 ? -8.019 -2.196 18.289 1.00 58.81 74 ILE A O 1
ATOM 573 N N . ALA A 1 75 ? -6.385 -0.689 17.968 1.00 56.28 75 ALA A N 1
ATOM 574 C CA . ALA A 1 75 ? -6.885 0.274 18.936 1.00 56.28 75 ALA A CA 1
ATOM 575 C C . ALA A 1 75 ? -6.932 1.686 18.345 1.00 56.28 75 ALA A C 1
ATOM 577 O O . ALA A 1 75 ? -6.217 2.039 17.406 1.00 56.28 75 ALA A O 1
ATOM 578 N N . HIS A 1 76 ? -7.805 2.501 18.922 1.00 50.81 76 HIS A N 1
ATOM 579 C CA . HIS A 1 76 ? -7.912 3.923 18.633 1.00 50.81 76 HIS A CA 1
ATOM 580 C C . HIS A 1 76 ? -7.068 4.675 19.661 1.00 50.81 76 HIS A C 1
ATOM 582 O O . HIS A 1 76 ? -7.356 4.576 20.857 1.00 50.81 76 HIS A O 1
ATOM 588 N N . LYS A 1 77 ? -5.979 5.353 19.260 1.00 57.31 77 LYS A N 1
ATOM 589 C CA . LYS A 1 77 ? -5.242 6.187 20.222 1.00 57.31 77 LYS A CA 1
ATOM 590 C C . LYS A 1 77 ? -4.391 7.307 19.622 1.00 57.31 77 LYS A C 1
ATOM 592 O O . LYS A 1 77 ? -3.556 7.109 18.745 1.00 57.31 77 LYS A O 1
ATOM 597 N N . LEU A 1 78 ? -4.498 8.446 20.304 1.00 43.97 78 LEU A N 1
ATOM 598 C CA . LEU A 1 78 ? -3.870 9.758 20.096 1.00 43.97 78 LEU A CA 1
ATOM 599 C C . LEU A 1 78 ? -2.323 9.822 20.156 1.00 43.97 78 LEU A C 1
ATOM 601 O O . LEU A 1 78 ? -1.765 10.913 20.072 1.00 43.97 78 LEU A O 1
ATOM 605 N N . SER A 1 79 ? -1.597 8.716 20.378 1.00 46.72 79 SER A N 1
ATOM 606 C CA . SER A 1 79 ? -0.146 8.778 20.655 1.00 46.72 79 SER A CA 1
ATOM 607 C C . SER A 1 79 ? 0.662 7.579 20.145 1.00 46.72 79 SER A C 1
ATOM 609 O O . SER A 1 79 ? 1.515 7.046 20.858 1.00 46.72 79 SER A O 1
ATOM 611 N N . ALA A 1 80 ? 0.395 7.118 18.924 1.00 51.25 80 ALA A N 1
ATOM 612 C CA . ALA A 1 80 ? 1.303 6.200 18.239 1.00 51.25 80 ALA A CA 1
ATOM 613 C C . ALA A 1 80 ? 2.670 6.877 18.006 1.00 51.25 80 ALA A C 1
ATOM 615 O O . ALA A 1 80 ? 2.749 7.903 17.331 1.00 51.25 80 ALA A O 1
ATOM 616 N N . VAL A 1 81 ? 3.748 6.314 18.561 1.00 48.41 81 VAL A N 1
ATOM 617 C CA . VAL A 1 81 ? 5.114 6.813 18.343 1.00 48.41 81 VAL A CA 1
ATOM 618 C C . VAL A 1 81 ? 5.739 6.033 17.186 1.00 48.41 81 VAL A C 1
ATOM 620 O O . VAL A 1 81 ? 6.256 4.935 17.371 1.00 48.41 81 VAL A O 1
ATOM 623 N N . GLY A 1 82 ? 5.681 6.619 15.988 1.00 54.44 82 GLY A N 1
ATOM 624 C CA . GLY A 1 82 ? 6.288 6.075 14.769 1.00 54.44 82 GLY A CA 1
ATOM 625 C C . GLY A 1 82 ? 5.473 4.971 14.084 1.00 54.44 82 GLY A C 1
ATOM 626 O O . GLY A 1 82 ? 4.704 4.252 14.721 1.00 54.44 82 GLY A O 1
ATOM 627 N N . THR A 1 83 ? 5.650 4.850 12.765 1.00 59.25 83 THR A N 1
ATOM 628 C CA . THR A 1 83 ? 5.131 3.731 11.965 1.00 59.25 83 THR A CA 1
ATOM 629 C C . THR A 1 83 ? 6.232 2.693 11.753 1.00 59.25 83 THR A C 1
ATOM 631 O O . THR A 1 83 ? 7.342 3.042 11.352 1.00 59.25 83 THR A O 1
ATOM 634 N N . TYR A 1 84 ? 5.947 1.423 12.047 1.00 61.88 84 TYR A N 1
ATOM 635 C CA . TYR A 1 84 ? 6.825 0.310 11.655 1.00 61.88 84 TYR A CA 1
ATOM 636 C C . TYR A 1 84 ? 6.566 -0.133 10.210 1.00 61.88 84 TYR A C 1
ATOM 638 O O . TYR A 1 84 ? 7.441 -0.717 9.575 1.00 61.88 84 TYR A O 1
ATOM 646 N N . ASP A 1 85 ? 5.371 0.148 9.689 1.00 67.25 85 ASP A N 1
ATOM 647 C CA . ASP A 1 85 ? 5.003 -0.225 8.331 1.00 67.25 85 ASP A CA 1
ATOM 648 C C . ASP A 1 85 ? 5.647 0.743 7.332 1.00 67.25 85 ASP A C 1
ATOM 650 O O . ASP A 1 85 ? 5.167 1.860 7.120 1.00 67.25 85 ASP A O 1
ATOM 654 N N . LEU A 1 86 ? 6.781 0.314 6.774 1.00 76.25 86 LEU A N 1
ATOM 655 C CA . LEU A 1 86 ? 7.517 1.018 5.722 1.00 76.25 86 LEU A CA 1
ATOM 656 C C . LEU A 1 86 ? 7.045 0.629 4.312 1.00 76.25 86 LEU A C 1
ATOM 658 O O . LEU A 1 86 ? 7.498 1.233 3.341 1.00 76.25 86 LEU A O 1
ATOM 662 N N . ASN A 1 87 ? 6.125 -0.336 4.206 1.00 83.00 87 ASN A N 1
ATOM 663 C CA . ASN A 1 87 ? 5.636 -0.881 2.939 1.00 83.00 87 ASN A CA 1
ATOM 664 C C . ASN A 1 87 ? 4.230 -0.345 2.586 1.00 83.00 87 ASN A C 1
ATOM 666 O O . ASN A 1 87 ? 3.635 -0.741 1.583 1.00 83.00 87 ASN A O 1
ATOM 670 N N . ALA A 1 88 ? 3.697 0.580 3.394 1.00 89.88 88 ALA A N 1
ATOM 671 C CA . ALA A 1 88 ? 2.440 1.281 3.156 1.00 89.88 88 ALA A CA 1
ATOM 672 C C . ALA A 1 88 ? 2.673 2.769 2.853 1.00 89.88 88 ALA A C 1
ATOM 674 O O . ALA A 1 88 ? 3.097 3.547 3.715 1.00 89.88 88 ALA A O 1
ATOM 675 N N . TRP A 1 89 ? 2.338 3.197 1.635 1.00 92.00 89 TRP A N 1
ATOM 676 C CA . TRP A 1 89 ? 2.515 4.588 1.218 1.00 92.00 89 TRP A CA 1
ATOM 677 C C . TRP A 1 89 ? 1.502 5.039 0.161 1.00 92.00 89 TRP A C 1
ATOM 679 O O . TRP A 1 89 ? 0.837 4.250 -0.517 1.00 92.00 89 TRP A O 1
ATOM 689 N N . ARG A 1 90 ? 1.412 6.360 0.005 1.00 92.81 90 ARG A N 1
ATOM 690 C CA . ARG A 1 90 ? 0.692 7.059 -1.060 1.00 92.81 90 ARG A CA 1
ATOM 691 C C . ARG A 1 90 ? 1.676 7.873 -1.895 1.00 92.81 90 ARG A C 1
ATOM 693 O O . ARG A 1 90 ? 2.487 8.619 -1.347 1.00 92.81 90 ARG A O 1
ATOM 700 N N . GLY A 1 91 ? 1.561 7.786 -3.214 1.00 92.00 91 GLY A N 1
ATOM 701 C CA . GLY A 1 91 ? 2.450 8.425 -4.180 1.00 92.00 91 GLY A CA 1
ATOM 702 C C . GLY A 1 91 ? 3.296 7.422 -4.967 1.00 92.00 91 GLY A C 1
ATOM 703 O O . GLY A 1 91 ? 3.389 6.242 -4.632 1.00 92.00 91 GLY A O 1
ATOM 704 N N . GLY A 1 92 ? 3.911 7.906 -6.046 1.00 90.69 92 GLY A N 1
ATOM 705 C CA . GLY A 1 92 ? 4.728 7.080 -6.938 1.00 90.69 92 GLY A CA 1
ATOM 706 C C . GLY A 1 92 ? 6.156 6.867 -6.434 1.00 90.69 92 GLY A C 1
ATOM 707 O O . GLY A 1 92 ? 6.698 7.689 -5.703 1.00 90.69 92 GLY A O 1
ATOM 708 N N . ARG A 1 93 ? 6.804 5.792 -6.880 1.00 92.56 93 ARG A N 1
ATOM 709 C CA . ARG A 1 93 ? 8.249 5.588 -6.710 1.00 92.56 93 ARG A CA 1
ATOM 710 C C . ARG A 1 93 ? 8.982 5.968 -7.991 1.00 92.56 93 ARG A C 1
ATOM 712 O O . ARG A 1 93 ? 8.401 5.958 -9.078 1.00 92.56 93 ARG A O 1
ATOM 719 N N . ASN A 1 94 ? 10.242 6.364 -7.857 1.00 94.81 94 ASN A N 1
ATOM 720 C CA . ASN A 1 94 ? 11.098 6.636 -9.004 1.00 94.81 94 ASN A CA 1
ATOM 721 C C . ASN A 1 94 ? 11.225 5.361 -9.839 1.00 94.81 94 ASN A C 1
ATOM 723 O O . ASN A 1 94 ? 11.312 4.277 -9.277 1.00 94.81 94 ASN A O 1
ATOM 727 N N . ALA A 1 95 ? 11.242 5.503 -11.161 1.00 95.06 95 ALA A N 1
ATOM 728 C CA . ALA A 1 95 ? 11.498 4.413 -12.095 1.00 95.06 95 ALA A CA 1
ATOM 729 C C . ALA A 1 95 ? 12.957 4.477 -12.578 1.00 95.06 95 ALA A C 1
ATOM 731 O O . ALA A 1 95 ? 13.530 5.576 -12.623 1.00 95.06 95 ALA A O 1
ATOM 732 N N . PRO A 1 96 ? 13.572 3.342 -12.948 1.00 95.88 96 PRO A N 1
ATOM 733 C CA . PRO A 1 96 ? 14.889 3.362 -13.559 1.00 95.88 96 PRO A CA 1
ATOM 734 C C . PRO A 1 96 ? 14.819 4.077 -14.915 1.00 95.88 96 PRO A C 1
ATOM 736 O O . PRO A 1 96 ? 13.850 3.941 -15.661 1.00 95.88 96 PRO A O 1
ATOM 739 N N . ASN A 1 97 ? 15.861 4.832 -15.261 1.00 95.50 97 ASN A N 1
ATOM 740 C CA . ASN A 1 97 ? 16.055 5.264 -16.648 1.00 95.50 97 ASN A CA 1
ATOM 741 C C . ASN A 1 97 ? 16.556 4.099 -17.523 1.00 95.50 97 ASN A C 1
ATOM 743 O O . ASN A 1 97 ? 16.946 3.058 -17.000 1.00 95.50 97 ASN A O 1
ATOM 747 N N . ASP A 1 98 ? 16.627 4.289 -18.842 1.00 95.06 98 ASP A N 1
ATOM 748 C CA . ASP A 1 98 ? 17.012 3.234 -19.794 1.00 95.06 98 ASP A CA 1
ATOM 749 C C . ASP A 1 98 ? 18.339 2.535 -19.446 1.00 95.06 98 ASP A C 1
ATOM 751 O O . ASP A 1 98 ? 18.458 1.314 -19.554 1.00 95.06 98 ASP A O 1
ATOM 755 N N . VAL A 1 99 ? 19.340 3.290 -18.978 1.00 95.81 99 VAL A N 1
ATOM 756 C CA . VAL A 1 99 ? 20.653 2.738 -18.600 1.00 95.81 99 VAL A CA 1
ATOM 757 C C . VAL A 1 99 ? 20.552 1.909 -17.320 1.00 95.81 99 VAL A C 1
ATOM 759 O O . VAL A 1 99 ? 21.183 0.859 -17.210 1.00 95.81 99 VAL A O 1
ATOM 762 N N . GLN A 1 100 ? 19.775 2.367 -16.339 1.00 95.88 100 GLN A N 1
ATOM 763 C CA . GLN A 1 100 ? 19.522 1.628 -15.100 1.00 95.88 100 GLN A CA 1
ATOM 764 C C . GLN A 1 100 ? 18.689 0.370 -15.369 1.00 95.88 100 GLN A C 1
ATOM 766 O O . GLN A 1 100 ? 19.010 -0.692 -14.847 1.00 95.88 100 GLN A O 1
ATOM 771 N N . GLN A 1 101 ? 17.688 0.459 -16.244 1.00 94.44 101 GLN A N 1
ATOM 772 C CA . GLN A 1 101 ? 16.828 -0.659 -16.625 1.00 94.44 101 GLN A CA 1
ATOM 773 C C . GLN A 1 101 ? 17.620 -1.778 -17.310 1.00 94.44 101 GLN A C 1
ATOM 775 O O . GLN A 1 101 ? 17.439 -2.950 -16.987 1.00 94.44 101 GLN A O 1
ATOM 780 N N . GLN A 1 102 ? 18.550 -1.430 -18.204 1.00 93.31 102 GLN A N 1
ATOM 781 C CA . GLN A 1 102 ? 19.434 -2.414 -18.835 1.00 93.31 102 GLN A CA 1
ATOM 782 C C . GLN A 1 102 ? 20.351 -3.112 -17.826 1.00 93.31 102 GLN A C 1
ATOM 784 O O . GLN A 1 102 ? 20.619 -4.304 -17.962 1.00 93.31 102 GLN A O 1
ATOM 789 N N . LYS A 1 103 ? 20.827 -2.389 -16.804 1.00 94.31 103 LYS A N 1
ATOM 790 C CA . LYS A 1 103 ? 21.630 -2.986 -15.727 1.00 94.31 103 LYS A CA 1
ATOM 791 C C . LYS A 1 103 ? 20.800 -3.927 -14.861 1.00 94.31 103 LYS A C 1
ATOM 793 O O . LYS A 1 103 ? 21.278 -5.017 -14.563 1.00 94.31 103 LYS A O 1
ATOM 798 N N . LEU A 1 104 ? 19.559 -3.556 -14.544 1.00 93.38 104 LEU A N 1
ATOM 799 C CA . LEU A 1 104 ? 18.626 -4.384 -13.774 1.00 93.38 104 LEU A CA 1
ATOM 800 C C . LEU A 1 104 ? 18.375 -5.754 -14.411 1.00 93.38 104 LEU A C 1
ATOM 802 O O . LEU A 1 104 ? 18.259 -6.745 -13.696 1.00 93.38 104 LEU A O 1
ATOM 806 N N . TRP A 1 105 ? 18.350 -5.836 -15.745 1.00 91.44 105 TRP A N 1
ATOM 807 C CA . TRP A 1 105 ? 18.183 -7.108 -16.459 1.00 91.44 105 TRP A CA 1
ATOM 808 C C . TRP A 1 105 ? 19.348 -8.089 -16.270 1.00 91.44 105 TRP A C 1
ATOM 810 O O . TRP A 1 105 ? 19.175 -9.285 -16.494 1.00 91.44 105 TRP A O 1
ATOM 820 N N . VAL A 1 106 ? 20.527 -7.600 -15.880 1.00 91.25 106 VAL A N 1
ATOM 821 C CA . VAL A 1 106 ? 21.721 -8.422 -15.627 1.00 91.25 106 VAL A CA 1
ATOM 822 C C . VAL A 1 106 ? 21.957 -8.603 -14.127 1.00 91.25 106 VAL A C 1
ATOM 824 O O . VAL A 1 106 ? 22.327 -9.689 -13.688 1.00 91.25 106 VAL A O 1
ATOM 827 N N . ASP A 1 107 ? 21.727 -7.551 -13.344 1.00 91.50 107 ASP A N 1
ATOM 828 C CA . ASP A 1 107 ? 21.911 -7.507 -11.897 1.00 91.50 107 ASP A CA 1
ATOM 829 C C . ASP A 1 107 ? 20.733 -6.782 -11.235 1.00 91.50 107 ASP A C 1
ATOM 831 O O . ASP A 1 107 ? 20.640 -5.552 -11.262 1.00 91.50 107 ASP A O 1
ATOM 835 N N . LYS A 1 108 ? 19.849 -7.550 -10.591 1.00 85.50 108 LYS A N 1
ATOM 836 C CA . LYS A 1 108 ? 18.658 -7.023 -9.907 1.00 85.50 108 LYS A CA 1
ATOM 837 C C . LYS A 1 108 ? 18.984 -6.097 -8.733 1.00 85.50 108 LYS A C 1
ATOM 839 O O . LYS A 1 108 ? 18.133 -5.307 -8.351 1.00 85.50 108 LYS A O 1
ATOM 844 N N . ALA A 1 109 ? 20.193 -6.168 -8.173 1.00 88.19 109 ALA A N 1
ATOM 845 C CA . ALA A 1 109 ? 20.624 -5.294 -7.083 1.00 88.19 109 ALA A CA 1
ATOM 846 C C . ALA A 1 109 ? 21.241 -3.975 -7.582 1.00 88.19 109 ALA A C 1
ATOM 848 O O . ALA A 1 109 ? 21.594 -3.112 -6.779 1.00 88.19 109 ALA A O 1
ATOM 849 N N . SER A 1 110 ? 21.384 -3.795 -8.901 1.00 92.81 110 SER A N 1
ATOM 850 C CA . SER A 1 110 ? 22.036 -2.614 -9.481 1.00 92.81 110 SER A CA 1
ATOM 851 C C . SER A 1 110 ? 21.241 -1.315 -9.325 1.00 92.81 110 SER A C 1
ATOM 853 O O . SER A 1 110 ? 21.787 -0.229 -9.556 1.00 92.81 110 SER A O 1
ATOM 855 N N . TRP A 1 111 ? 19.965 -1.409 -8.952 1.00 93.94 111 TRP A N 1
ATOM 856 C CA . TRP A 1 111 ? 19.090 -0.273 -8.713 1.00 93.94 111 TRP A CA 1
ATOM 857 C C . TRP A 1 111 ? 17.919 -0.683 -7.813 1.00 93.94 111 TRP A C 1
ATOM 859 O O . TRP A 1 111 ? 17.417 -1.797 -7.915 1.00 93.94 111 TRP A O 1
ATOM 869 N N . GLU A 1 112 ? 17.459 0.239 -6.971 1.00 90.94 112 GLU A N 1
ATOM 870 C CA . GLU A 1 112 ? 16.273 0.061 -6.135 1.00 90.94 112 GLU A CA 1
ATOM 871 C C . GLU A 1 112 ? 15.333 1.270 -6.268 1.00 90.94 112 GLU A C 1
ATOM 873 O O . GLU A 1 112 ? 15.794 2.412 -6.421 1.00 90.94 112 GLU A O 1
ATOM 878 N N . PRO A 1 113 ? 14.012 1.051 -6.208 1.00 91.69 113 PRO A N 1
ATOM 879 C CA . PRO A 1 113 ? 13.048 2.130 -6.289 1.00 91.69 113 PRO A CA 1
ATOM 880 C C . PRO A 1 113 ? 13.141 3.000 -5.038 1.00 91.69 113 PRO A C 1
ATOM 882 O O . PRO A 1 113 ? 13.069 2.531 -3.907 1.00 91.69 113 PRO A O 1
ATOM 885 N N . SER A 1 114 ? 13.249 4.307 -5.232 1.00 90.62 114 SER A N 1
ATOM 886 C CA . SER A 1 114 ? 13.215 5.293 -4.147 1.00 90.62 114 SER A CA 1
ATOM 887 C C . SER A 1 114 ? 11.904 6.079 -4.185 1.00 90.62 114 SER A C 1
ATOM 889 O O . SER A 1 114 ? 11.285 6.172 -5.249 1.00 90.62 114 SER A O 1
ATOM 891 N N . PRO A 1 115 ? 11.446 6.653 -3.059 1.00 90.62 115 PRO A N 1
ATOM 892 C CA . PRO A 1 115 ? 10.270 7.516 -3.060 1.00 90.62 115 PRO A CA 1
ATOM 893 C C . PRO A 1 115 ? 10.429 8.673 -4.058 1.00 90.62 115 PRO A C 1
ATOM 895 O O . PRO A 1 115 ? 11.462 9.350 -4.071 1.00 90.62 115 PRO A O 1
ATOM 898 N N . ALA A 1 116 ? 9.418 8.915 -4.897 1.00 93.06 116 ALA A N 1
ATOM 899 C CA . ALA A 1 116 ? 9.389 10.120 -5.719 1.00 93.06 116 ALA A CA 1
ATOM 900 C C . ALA A 1 116 ? 9.020 11.348 -4.868 1.00 93.06 116 ALA A C 1
ATOM 902 O O . ALA A 1 116 ? 8.602 11.246 -3.709 1.00 93.06 116 ALA A O 1
ATOM 903 N N . ALA A 1 117 ? 9.154 12.539 -5.453 1.00 93.38 117 ALA A N 1
ATOM 904 C CA . ALA A 1 117 ? 8.751 13.772 -4.790 1.00 93.38 117 ALA A CA 1
ATOM 905 C C . ALA A 1 117 ? 7.266 13.721 -4.379 1.00 93.38 117 ALA A C 1
ATOM 907 O O . ALA A 1 117 ? 6.390 13.477 -5.207 1.00 93.38 117 ALA A O 1
ATOM 908 N N . GLY A 1 118 ? 6.991 13.980 -3.097 1.00 91.06 118 GLY A N 1
ATOM 909 C CA . GLY A 1 118 ? 5.630 14.028 -2.555 1.00 91.06 118 GLY A CA 1
ATOM 910 C C . GLY A 1 118 ? 5.049 12.687 -2.098 1.00 91.06 118 GLY A C 1
ATOM 911 O O . GLY A 1 118 ? 3.878 12.660 -1.720 1.00 91.06 118 GLY A O 1
ATOM 912 N N . VAL A 1 119 ? 5.831 11.600 -2.092 1.00 92.62 119 VAL A N 1
ATOM 913 C CA . VAL A 1 119 ? 5.418 10.351 -1.432 1.00 92.62 119 VAL A CA 1
ATOM 914 C C . VAL A 1 119 ? 5.192 10.594 0.053 1.00 92.62 119 VAL A C 1
ATOM 916 O O . VAL A 1 119 ? 5.996 11.241 0.726 1.00 92.62 119 VAL A O 1
ATOM 919 N N . LYS A 1 120 ? 4.094 10.044 0.559 1.00 92.56 120 LYS A N 1
ATOM 920 C CA . LYS A 1 120 ? 3.737 10.049 1.970 1.00 92.56 120 LYS A CA 1
ATOM 921 C C . LYS A 1 120 ? 3.658 8.614 2.458 1.00 92.56 120 LYS A C 1
ATOM 923 O O . LYS A 1 120 ? 2.872 7.834 1.920 1.00 92.56 120 LYS A O 1
ATOM 928 N N . MET A 1 121 ? 4.438 8.289 3.482 1.00 89.56 121 MET A N 1
ATOM 929 C CA . MET A 1 121 ? 4.213 7.067 4.252 1.00 89.56 121 MET A CA 1
ATOM 930 C C . MET A 1 121 ? 2.843 7.134 4.932 1.00 89.56 121 MET A C 1
ATOM 932 O O . MET A 1 121 ? 2.252 8.213 5.036 1.00 89.56 121 MET A O 1
ATOM 936 N N . VAL A 1 122 ? 2.306 5.981 5.330 1.00 87.12 122 VAL A N 1
ATOM 937 C CA . VAL A 1 122 ? 0.930 5.869 5.834 1.00 87.12 122 VAL A CA 1
ATOM 938 C C . VAL A 1 122 ? 0.614 6.866 6.956 1.00 87.12 122 VAL A C 1
ATOM 940 O O . VAL A 1 122 ? -0.457 7.461 6.947 1.00 87.12 122 VAL A O 1
ATOM 943 N N . ASP A 1 123 ? 1.561 7.133 7.857 1.00 85.12 123 ASP A N 1
ATOM 944 C CA . ASP A 1 123 ? 1.439 8.105 8.947 1.00 85.12 123 ASP A CA 1
ATOM 945 C C . ASP A 1 123 ? 1.212 9.539 8.443 1.00 85.12 123 ASP A C 1
ATOM 947 O O . ASP A 1 123 ? 0.273 10.209 8.864 1.00 85.12 123 ASP A O 1
ATOM 951 N N . ALA A 1 124 ? 2.013 9.988 7.480 1.00 88.75 124 ALA A N 1
ATOM 952 C CA . ALA A 1 124 ? 1.867 11.291 6.842 1.00 88.75 124 ALA A CA 1
ATOM 953 C C . ALA A 1 124 ? 0.677 11.346 5.867 1.00 88.75 124 ALA A C 1
ATOM 955 O O . ALA A 1 124 ? 0.190 12.431 5.533 1.00 88.75 124 ALA A O 1
ATOM 956 N N . ALA A 1 125 ? 0.234 10.197 5.347 1.00 90.00 125 ALA A N 1
ATOM 957 C CA . ALA A 1 125 ? -0.888 10.100 4.419 1.00 90.00 125 ALA A CA 1
ATOM 958 C C . ALA A 1 125 ? -2.240 10.288 5.121 1.00 90.00 125 ALA A C 1
ATOM 960 O O . ALA A 1 125 ? -3.150 10.843 4.502 1.00 90.00 125 ALA A O 1
ATOM 961 N N . ILE A 1 126 ? -2.352 9.850 6.378 1.00 88.69 126 ILE A N 1
ATOM 962 C CA . ILE A 1 126 ? -3.568 9.959 7.200 1.00 88.69 126 ILE A CA 1
ATOM 963 C C . ILE A 1 126 ? -3.584 11.196 8.108 1.00 88.69 126 ILE A C 1
ATOM 965 O O . ILE A 1 126 ? -4.613 11.479 8.717 1.00 88.69 126 ILE A O 1
ATOM 969 N N . ASP A 1 127 ? -2.482 11.943 8.196 1.00 88.56 127 ASP A N 1
ATOM 970 C CA . ASP A 1 127 ? -2.407 13.160 9.009 1.00 88.56 127 ASP A CA 1
ATOM 971 C C . ASP A 1 127 ? -3.526 14.158 8.650 1.00 88.56 127 ASP A C 1
ATOM 973 O O . ASP A 1 127 ? -3.737 14.498 7.480 1.00 88.56 127 ASP A O 1
ATOM 977 N N . GLY A 1 128 ? -4.270 14.600 9.667 1.00 86.62 128 GLY A N 1
ATOM 978 C CA . GLY A 1 128 ? -5.418 15.501 9.528 1.00 86.62 128 GLY A CA 1
ATOM 979 C C . GLY A 1 128 ? -6.702 14.877 8.963 1.00 86.62 128 GLY A C 1
ATOM 980 O O . GLY A 1 128 ? -7.644 15.618 8.678 1.00 86.62 128 GLY A O 1
ATOM 981 N N . THR A 1 129 ? -6.765 13.554 8.787 1.00 89.88 129 THR A N 1
ATOM 982 C CA . THR A 1 129 ? -8.004 12.842 8.410 1.00 89.88 129 THR A CA 1
ATOM 983 C C . THR A 1 129 ? -8.817 12.435 9.640 1.00 89.88 129 THR A C 1
ATOM 985 O O . THR A 1 129 ? -8.299 12.418 10.754 1.00 89.88 129 THR A O 1
ATOM 988 N N . SER A 1 130 ? -10.102 12.136 9.460 1.00 87.44 130 SER A N 1
ATOM 989 C CA . SER A 1 130 ? -10.985 11.640 10.519 1.00 87.44 130 SER A CA 1
ATOM 990 C C . SER A 1 130 ? -10.999 10.112 10.592 1.00 87.44 130 SER A C 1
ATOM 992 O O . SER A 1 130 ? -10.665 9.423 9.628 1.00 87.44 130 SER A O 1
ATOM 994 N N . ASP A 1 131 ? -11.459 9.572 11.721 1.00 80.62 131 ASP A N 1
ATOM 995 C CA . ASP A 1 131 ? -11.563 8.123 11.955 1.00 80.62 131 ASP A CA 1
ATOM 996 C C . ASP A 1 131 ? -12.526 7.399 11.005 1.00 80.62 131 ASP A C 1
ATOM 998 O O . ASP A 1 131 ? -12.501 6.173 10.923 1.00 80.62 131 ASP A O 1
ATOM 1002 N N . ASP A 1 132 ? -13.390 8.145 10.314 1.00 81.25 132 ASP A N 1
ATOM 1003 C CA . ASP A 1 132 ? -14.367 7.632 9.355 1.00 81.25 132 ASP A CA 1
ATOM 1004 C C . ASP A 1 132 ? -13.873 7.654 7.902 1.00 81.25 132 ASP A C 1
ATOM 1006 O O . ASP A 1 132 ? -14.562 7.127 7.011 1.00 81.25 132 ASP A O 1
ATOM 1010 N N . ASP A 1 133 ? -12.701 8.251 7.665 1.00 84.19 133 ASP A N 1
ATOM 1011 C CA . ASP A 1 133 ? -12.122 8.420 6.341 1.00 84.19 133 ASP A CA 1
ATOM 1012 C C . ASP A 1 133 ? -11.401 7.157 5.864 1.00 84.19 133 ASP A C 1
ATOM 1014 O O . ASP A 1 133 ? -10.762 6.420 6.619 1.00 84.19 133 ASP A O 1
ATOM 1018 N N . LEU A 1 134 ? -11.477 6.938 4.552 1.00 85.75 134 LEU A N 1
ATOM 1019 C CA . LEU A 1 134 ? -10.657 5.969 3.839 1.00 85.75 134 LEU A CA 1
ATOM 1020 C C . LEU A 1 134 ? -9.655 6.729 2.978 1.00 85.75 134 LEU A C 1
ATOM 1022 O O . LEU A 1 134 ? -10.029 7.465 2.062 1.00 85.75 134 LEU A O 1
ATOM 1026 N N . VAL A 1 135 ? -8.370 6.526 3.245 1.00 88.38 135 VAL A N 1
ATOM 1027 C CA . VAL A 1 135 ? -7.288 7.173 2.502 1.00 88.38 135 VAL A CA 1
ATOM 1028 C C . VAL A 1 135 ? -6.729 6.185 1.495 1.00 88.38 135 VAL A C 1
ATOM 1030 O O . VAL A 1 135 ? -6.230 5.128 1.868 1.00 88.38 135 VAL A O 1
ATOM 1033 N N . ARG A 1 136 ? -6.806 6.523 0.205 1.00 89.69 136 ARG A N 1
ATOM 1034 C CA . ARG A 1 136 ? -6.257 5.683 -0.867 1.00 89.69 136 ARG A CA 1
ATOM 1035 C C . ARG A 1 136 ? -4.733 5.584 -0.756 1.00 89.69 136 ARG A C 1
ATOM 1037 O O . ARG A 1 136 ? -4.063 6.601 -0.561 1.00 89.69 136 ARG A O 1
ATOM 1044 N N . LEU A 1 137 ? -4.211 4.378 -0.951 1.00 91.38 137 LEU A N 1
ATOM 1045 C CA . LEU A 1 137 ? -2.788 4.056 -0.967 1.00 91.38 137 LEU A CA 1
ATOM 1046 C C . LEU A 1 137 ? -2.350 3.490 -2.324 1.00 91.38 137 LEU A C 1
ATOM 1048 O O . LEU A 1 137 ? -3.137 2.890 -3.065 1.00 91.38 137 LEU A O 1
ATOM 1052 N N . ASP A 1 138 ? -1.070 3.676 -2.629 1.00 91.44 138 ASP A N 1
ATOM 1053 C CA . ASP A 1 138 ? -0.411 3.125 -3.817 1.00 91.44 138 ASP A CA 1
ATOM 1054 C C . ASP A 1 138 ? 0.357 1.833 -3.512 1.00 91.44 138 ASP A C 1
ATOM 1056 O O . ASP A 1 138 ? 0.614 1.064 -4.435 1.00 91.44 138 ASP A O 1
ATOM 1060 N N . ALA A 1 139 ? 0.635 1.569 -2.233 1.00 91.88 139 ALA A N 1
ATOM 1061 C CA . ALA A 1 139 ? 1.092 0.292 -1.697 1.00 91.88 139 ALA A CA 1
ATOM 1062 C C . ALA A 1 139 ? 0.579 0.103 -0.265 1.00 91.88 139 ALA A C 1
ATOM 1064 O O . ALA A 1 139 ? 0.345 1.079 0.454 1.00 91.88 139 ALA A O 1
ATOM 1065 N N . VAL A 1 140 ? 0.393 -1.150 0.142 1.00 91.62 140 VAL A N 1
ATOM 1066 C CA . VAL A 1 140 ? -0.085 -1.537 1.475 1.00 91.62 140 VAL A CA 1
ATOM 1067 C C . VAL A 1 140 ? 0.925 -2.460 2.140 1.00 91.62 140 VAL A C 1
ATOM 1069 O O . VAL A 1 140 ? 1.526 -3.301 1.471 1.00 91.62 140 VAL A O 1
ATOM 1072 N N . GLY A 1 141 ? 1.056 -2.350 3.458 1.00 88.00 141 GLY A N 1
ATOM 1073 C CA . GLY A 1 141 ? 1.778 -3.321 4.267 1.00 88.00 141 GLY A CA 1
ATOM 1074 C C . GLY A 1 141 ? 0.889 -4.471 4.731 1.00 88.00 141 GLY A C 1
ATOM 1075 O O . GLY A 1 141 ? -0.342 -4.432 4.619 1.00 88.00 141 GLY A O 1
ATOM 1076 N N . GLY A 1 142 ? 1.543 -5.515 5.238 1.00 82.81 142 GLY A N 1
ATOM 1077 C CA . GLY A 1 142 ? 0.922 -6.791 5.592 1.00 82.81 142 GLY A CA 1
ATOM 1078 C C . GLY A 1 142 ? 0.501 -6.956 7.050 1.00 82.81 142 GLY A C 1
ATOM 1079 O O . GLY A 1 142 ? -0.061 -7.997 7.369 1.00 82.81 142 GLY A O 1
ATOM 1080 N N . THR A 1 143 ? 0.759 -5.988 7.936 1.00 74.81 143 THR A N 1
ATOM 1081 C CA . THR A 1 143 ? 0.525 -6.184 9.375 1.00 74.81 143 THR A CA 1
ATOM 1082 C C . THR A 1 143 ? -0.939 -6.458 9.709 1.00 74.81 143 THR A C 1
ATOM 1084 O O . THR A 1 143 ? -1.251 -7.485 10.289 1.00 74.81 143 THR A O 1
ATOM 1087 N N . VAL A 1 144 ? -1.853 -5.562 9.333 1.00 77.44 144 VAL A N 1
ATOM 1088 C CA . VAL A 1 144 ? -3.290 -5.850 9.362 1.00 77.44 144 VAL A CA 1
ATOM 1089 C C . VAL A 1 144 ? -3.793 -5.560 7.981 1.00 77.44 144 VAL A C 1
ATOM 1091 O O . VAL A 1 144 ? -3.989 -4.408 7.610 1.00 77.44 144 VAL A O 1
ATOM 1094 N N . LEU A 1 145 ? -3.968 -6.628 7.219 1.00 82.50 145 LEU A N 1
ATOM 1095 C CA . LEU A 1 145 ? -4.390 -6.550 5.843 1.00 82.50 145 LEU A CA 1
ATOM 1096 C C . LEU A 1 145 ? -5.688 -7.310 5.656 1.00 82.50 145 LEU A C 1
ATOM 1098 O O . LEU A 1 145 ? -5.824 -8.481 6.008 1.00 82.50 145 LEU A O 1
ATOM 1102 N N . MET A 1 146 ? -6.637 -6.636 5.037 1.00 83.25 146 MET A N 1
ATOM 1103 C CA . MET A 1 146 ? -7.959 -7.161 4.805 1.00 83.25 146 MET A CA 1
ATOM 1104 C C . MET A 1 146 ? -8.288 -7.045 3.332 1.00 83.25 146 MET A C 1
ATOM 1106 O O . MET A 1 146 ? -8.236 -5.966 2.745 1.00 83.25 146 MET A O 1
ATOM 1110 N N . ILE A 1 147 ? -8.619 -8.178 2.728 1.00 84.31 147 ILE A N 1
ATOM 1111 C CA . ILE A 1 147 ? -8.806 -8.288 1.287 1.00 84.31 147 ILE A CA 1
ATOM 1112 C C . ILE A 1 147 ? -10.202 -8.828 1.020 1.00 84.31 147 ILE A C 1
ATOM 1114 O O . ILE A 1 147 ? -10.632 -9.817 1.622 1.00 84.31 147 ILE A O 1
ATOM 1118 N N . ARG A 1 148 ? -10.916 -8.206 0.081 1.00 81.50 148 ARG A N 1
ATOM 1119 C CA . ARG A 1 148 ? -12.219 -8.705 -0.353 1.00 81.50 148 ARG A CA 1
ATOM 1120 C C . ARG A 1 148 ? -12.049 -10.082 -1.002 1.00 81.50 148 ARG A C 1
ATOM 1122 O O . ARG A 1 148 ? -11.240 -10.278 -1.907 1.00 81.50 148 ARG A O 1
ATOM 1129 N N . ALA A 1 149 ? -12.815 -11.061 -0.529 1.00 82.50 149 ALA A N 1
ATOM 1130 C CA . ALA A 1 149 ? -12.603 -12.459 -0.901 1.00 82.50 149 ALA A CA 1
ATOM 1131 C C . ALA A 1 149 ? -12.867 -12.760 -2.392 1.00 82.50 149 ALA A C 1
ATOM 1133 O O . ALA A 1 149 ? -12.394 -13.764 -2.916 1.00 82.50 149 ALA A O 1
ATOM 1134 N N . ASP A 1 150 ? -13.654 -11.945 -3.094 1.00 81.19 150 ASP A N 1
ATOM 1135 C CA . ASP A 1 150 ? -13.830 -12.049 -4.548 1.00 81.19 150 ASP A CA 1
ATOM 1136 C C . ASP A 1 150 ? -12.551 -11.678 -5.314 1.00 81.19 150 ASP A C 1
ATOM 1138 O O . ASP A 1 150 ? -12.249 -12.344 -6.297 1.00 81.19 150 ASP A O 1
ATOM 1142 N N . LEU A 1 151 ? -11.763 -10.700 -4.851 1.00 83.56 151 LEU A N 1
ATOM 1143 C CA . LEU A 1 151 ? -10.475 -10.351 -5.458 1.00 83.56 151 LEU A CA 1
ATOM 1144 C C . LEU A 1 151 ? -9.496 -11.516 -5.359 1.00 83.56 151 LEU A C 1
ATOM 1146 O O . LEU A 1 151 ? -8.872 -11.876 -6.353 1.00 83.56 151 LEU A O 1
ATOM 1150 N N . VAL A 1 152 ? -9.430 -12.163 -4.192 1.00 88.75 152 VAL A 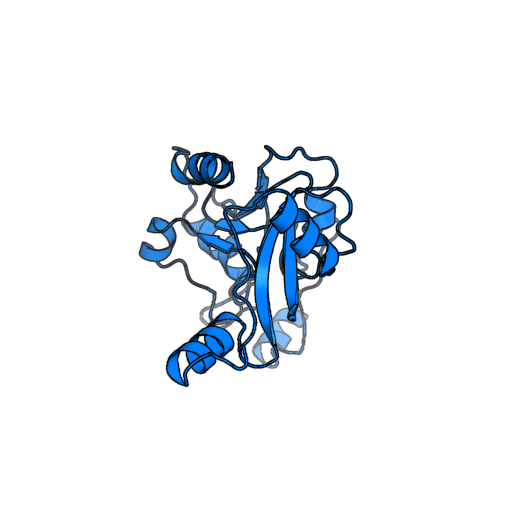N 1
ATOM 1151 C CA . VAL A 1 152 ? -8.621 -13.377 -3.997 1.00 88.75 152 VAL A CA 1
ATOM 1152 C C . VAL A 1 152 ? -9.062 -14.480 -4.963 1.00 88.75 152 VAL A C 1
ATOM 1154 O O . VAL A 1 152 ? -8.236 -15.098 -5.628 1.00 88.75 152 VAL A O 1
ATOM 1157 N N . ARG A 1 153 ? -10.377 -14.689 -5.128 1.00 87.00 153 ARG A N 1
ATOM 1158 C CA . ARG A 1 153 ? -10.919 -15.664 -6.095 1.00 87.00 153 ARG A CA 1
ATOM 1159 C C . ARG A 1 153 ? -10.661 -15.289 -7.557 1.00 87.00 153 ARG A C 1
ATOM 1161 O O . ARG A 1 153 ? -10.625 -16.180 -8.397 1.00 87.00 153 ARG A O 1
ATOM 1168 N N . MET A 1 154 ? -10.479 -14.005 -7.861 1.00 85.81 154 MET A N 1
ATOM 1169 C CA . MET A 1 154 ? -10.061 -13.517 -9.181 1.00 85.81 154 MET A CA 1
ATOM 1170 C C . MET A 1 154 ? -8.542 -13.601 -9.401 1.00 85.81 154 MET A C 1
ATOM 1172 O O . MET A 1 154 ? -8.065 -13.219 -10.466 1.00 85.81 154 MET A O 1
ATOM 1176 N N . GLY A 1 155 ? -7.788 -14.130 -8.433 1.00 89.62 155 GLY A N 1
ATOM 1177 C CA . GLY A 1 155 ? -6.346 -14.332 -8.541 1.00 89.62 155 GLY A CA 1
ATOM 1178 C C . GLY A 1 155 ? -5.506 -13.214 -7.929 1.00 89.62 155 GLY A C 1
ATOM 1179 O O . GLY A 1 155 ? -4.302 -13.182 -8.167 1.00 89.62 155 GLY A O 1
ATOM 1180 N N . LEU A 1 156 ? -6.098 -12.306 -7.140 1.00 90.50 156 LEU A N 1
ATOM 1181 C CA . LEU A 1 156 ? -5.303 -11.401 -6.315 1.00 90.50 156 LEU A CA 1
ATOM 1182 C C . LEU A 1 156 ? -4.499 -12.221 -5.302 1.00 90.50 156 LEU A C 1
ATOM 1184 O O . LEU A 1 156 ? -5.060 -12.979 -4.510 1.00 90.50 156 LEU A O 1
ATOM 1188 N N . MET A 1 157 ? -3.189 -12.031 -5.315 1.00 92.12 157 MET A N 1
ATOM 1189 C CA . MET A 1 157 ? -2.244 -12.701 -4.432 1.00 92.12 157 MET A CA 1
ATOM 1190 C C . MET A 1 157 ? -1.092 -11.756 -4.117 1.00 92.12 157 MET A C 1
ATOM 1192 O O . MET A 1 157 ? -0.836 -10.823 -4.881 1.00 92.12 157 MET A O 1
ATOM 1196 N N . PHE A 1 158 ? -0.379 -12.024 -3.024 1.00 93.94 158 PHE A N 1
ATOM 1197 C CA . PHE A 1 158 ? 0.923 -11.404 -2.800 1.00 93.94 158 PHE A CA 1
ATOM 1198 C C . PHE A 1 158 ? 1.830 -11.706 -3.988 1.00 93.94 158 PHE A C 1
ATOM 1200 O O . PHE A 1 158 ? 1.927 -12.860 -4.423 1.00 93.94 158 PHE A O 1
ATOM 1207 N N . THR A 1 159 ? 2.447 -10.672 -4.548 1.00 92.94 159 THR A N 1
ATOM 1208 C CA . THR A 1 159 ? 3.246 -10.834 -5.758 1.00 92.94 159 THR A CA 1
ATOM 1209 C C . THR A 1 159 ? 4.517 -11.619 -5.414 1.00 92.94 159 THR A C 1
ATOM 1211 O O . THR A 1 159 ? 5.260 -11.227 -4.514 1.00 92.94 159 THR A O 1
ATOM 1214 N N . PRO A 1 160 ? 4.792 -12.749 -6.096 1.00 91.50 160 PRO A N 1
ATOM 1215 C CA . PRO A 1 160 ? 5.927 -13.617 -5.763 1.00 91.50 160 PRO A CA 1
ATOM 1216 C C . PRO A 1 160 ? 7.287 -13.035 -6.182 1.00 91.50 160 PRO A C 1
ATOM 1218 O O . PRO A 1 160 ? 8.320 -13.612 -5.863 1.00 91.50 160 PRO A O 1
ATOM 1221 N N . GLY A 1 161 ? 7.280 -11.913 -6.899 1.00 91.31 161 GLY A N 1
ATOM 1222 C CA . GLY A 1 161 ? 8.453 -11.173 -7.340 1.00 91.31 161 GLY A CA 1
ATOM 1223 C C . GLY A 1 161 ? 8.070 -9.732 -7.668 1.00 91.31 161 G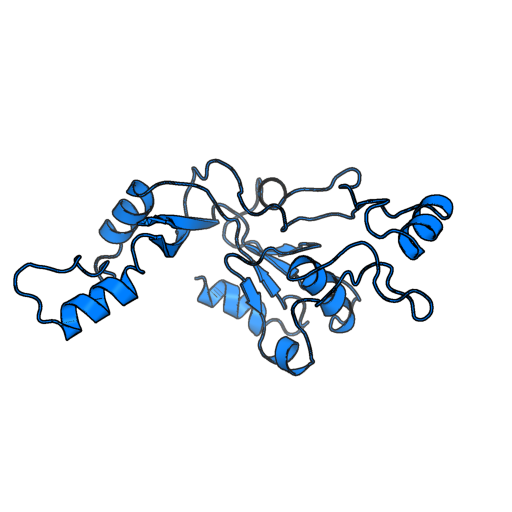LY A C 1
ATOM 1224 O O . GLY A 1 161 ? 6.914 -9.334 -7.497 1.00 91.31 161 GLY A O 1
ATOM 1225 N N . TYR A 1 162 ? 9.027 -8.951 -8.157 1.00 92.56 162 TYR A N 1
ATOM 1226 C CA . TYR A 1 162 ? 8.792 -7.557 -8.529 1.00 92.56 162 TYR A CA 1
ATOM 1227 C C . TYR A 1 162 ? 7.894 -7.457 -9.770 1.00 92.56 162 TYR A C 1
ATOM 1229 O O . TYR A 1 162 ? 8.278 -7.868 -10.866 1.00 92.56 162 TYR A O 1
ATOM 1237 N N . PHE A 1 163 ? 6.686 -6.922 -9.603 1.00 91.56 163 PHE A N 1
ATOM 1238 C CA . PHE A 1 163 ? 5.686 -6.827 -10.673 1.00 91.56 163 PHE A CA 1
ATOM 1239 C C . PHE A 1 163 ? 5.792 -5.538 -11.495 1.00 91.56 163 PHE A C 1
ATOM 1241 O O . PHE A 1 163 ? 5.466 -5.522 -12.682 1.00 91.56 163 PHE A O 1
ATOM 1248 N N . VAL A 1 164 ? 6.239 -4.438 -10.892 1.00 92.25 164 VAL A N 1
ATOM 1249 C CA . VAL A 1 164 ? 6.344 -3.148 -11.583 1.00 92.25 164 VAL A CA 1
ATOM 1250 C C . VAL A 1 164 ? 7.561 -3.162 -12.501 1.00 92.25 164 VAL A C 1
ATOM 1252 O O . VAL A 1 164 ? 8.674 -3.417 -12.052 1.00 92.25 164 VAL A O 1
ATOM 1255 N N . GLY A 1 165 ? 7.350 -2.876 -13.787 1.00 92.00 165 GLY A N 1
ATOM 1256 C CA . GLY A 1 165 ? 8.409 -2.927 -14.802 1.00 92.00 165 GLY A CA 1
ATOM 1257 C C . GLY A 1 165 ? 8.729 -4.337 -15.309 1.00 92.00 165 GLY A C 1
ATOM 1258 O O . GLY A 1 165 ? 9.707 -4.509 -16.033 1.00 92.00 165 GLY A O 1
ATOM 1259 N N . MET A 1 166 ? 7.922 -5.339 -14.943 1.00 91.50 166 MET A N 1
ATOM 1260 C CA . MET A 1 166 ? 8.037 -6.707 -15.453 1.00 91.50 166 MET A CA 1
ATOM 1261 C C . MET A 1 166 ? 7.859 -6.738 -16.981 1.00 91.50 166 MET A C 1
ATOM 1263 O O . MET A 1 166 ? 7.002 -6.043 -17.533 1.00 91.50 166 MET A O 1
ATOM 1267 N N . THR A 1 167 ? 8.646 -7.569 -17.666 1.00 91.38 167 THR A N 1
ATOM 1268 C CA . THR A 1 167 ? 8.567 -7.770 -19.126 1.00 91.38 167 THR A CA 1
ATOM 1269 C C . THR A 1 167 ? 8.634 -9.253 -19.470 1.00 91.38 167 THR A C 1
ATOM 1271 O O . THR A 1 167 ? 9.097 -10.067 -18.670 1.00 91.38 167 THR A O 1
ATOM 1274 N N . TRP A 1 168 ? 8.188 -9.624 -20.670 1.00 92.56 168 TRP A N 1
ATOM 1275 C CA . TRP A 1 168 ? 8.262 -11.015 -21.124 1.00 92.56 168 TRP A CA 1
ATOM 1276 C C . TRP A 1 168 ? 9.706 -11.472 -21.341 1.00 92.56 168 TRP A C 1
ATOM 1278 O O . TRP A 1 168 ? 10.045 -12.614 -21.042 1.00 92.56 168 TRP A O 1
ATOM 1288 N N . GLU A 1 169 ? 10.554 -10.581 -21.847 1.00 93.94 169 GLU A N 1
ATOM 1289 C CA . GLU A 1 169 ? 11.926 -10.865 -22.260 1.00 93.94 169 GLU A CA 1
ATOM 1290 C C . GLU A 1 169 ? 12.885 -10.984 -21.073 1.00 93.94 169 GLU A C 1
ATOM 1292 O O . GLU A 1 169 ? 13.828 -11.775 -21.122 1.00 93.94 169 GLU A O 1
ATOM 1297 N N . HIS A 1 170 ? 12.649 -10.211 -20.010 1.00 89.19 170 HIS A N 1
ATOM 1298 C CA . HIS A 1 170 ? 13.577 -10.096 -18.882 1.00 89.19 170 HIS A CA 1
ATOM 1299 C C . HIS A 1 170 ? 13.003 -10.587 -17.546 1.00 89.19 170 HIS A C 1
ATOM 1301 O O . HIS A 1 170 ? 13.717 -10.609 -16.544 1.00 89.19 170 HIS A O 1
ATOM 1307 N N . GLY A 1 171 ? 11.749 -11.051 -17.526 1.00 88.88 171 GLY A N 1
ATOM 1308 C CA . GLY A 1 171 ? 11.109 -11.593 -16.332 1.00 88.88 171 GLY A CA 1
ATOM 1309 C C . GLY A 1 171 ? 10.730 -10.495 -15.339 1.00 88.88 171 GLY A C 1
ATOM 1310 O O . GLY A 1 171 ? 10.077 -9.524 -15.719 1.00 88.88 171 GLY A O 1
ATOM 1311 N N . GLU A 1 172 ? 11.103 -10.682 -14.068 1.00 89.62 172 GLU A N 1
ATOM 1312 C CA . GLU A 1 172 ? 10.759 -9.774 -12.963 1.00 89.62 172 GLU A CA 1
ATOM 1313 C C . GLU A 1 172 ? 11.153 -8.314 -13.225 1.00 89.62 172 GLU A C 1
ATOM 1315 O O . GLU A 1 172 ? 12.167 -8.016 -13.856 1.00 89.62 172 GLU A O 1
ATOM 1320 N N . GLY A 1 173 ? 10.329 -7.413 -12.699 1.00 93.19 173 GLY A N 1
ATOM 1321 C CA . GLY A 1 173 ? 10.559 -5.978 -12.687 1.00 93.19 173 GLY A CA 1
ATOM 1322 C C . GLY A 1 173 ? 11.446 -5.524 -11.526 1.00 93.19 173 GLY A C 1
ATOM 1323 O O . GLY A 1 173 ? 12.359 -6.231 -11.105 1.00 93.19 173 GLY A O 1
ATOM 1324 N N . TYR A 1 174 ? 11.170 -4.328 -11.007 1.00 93.25 174 TYR A N 1
ATOM 1325 C CA . TYR A 1 174 ? 12.024 -3.641 -10.031 1.00 93.25 174 TYR A CA 1
ATOM 1326 C C . TYR A 1 174 ? 11.309 -3.166 -8.752 1.00 93.25 174 TYR A C 1
ATOM 1328 O O . TYR A 1 174 ? 11.974 -2.672 -7.848 1.00 93.25 174 TYR A O 1
ATOM 1336 N N . ASP A 1 175 ? 9.977 -3.260 -8.667 1.00 93.19 175 ASP A N 1
ATOM 1337 C CA . ASP A 1 175 ? 9.185 -2.804 -7.509 1.00 93.19 175 ASP A CA 1
ATOM 1338 C C . ASP A 1 175 ? 7.885 -3.620 -7.359 1.00 93.19 175 ASP A C 1
ATOM 1340 O O . ASP A 1 175 ? 7.522 -4.401 -8.248 1.00 93.19 175 ASP A O 1
ATOM 1344 N N . GLY A 1 176 ? 7.170 -3.450 -6.246 1.00 91.56 176 GLY A N 1
ATOM 1345 C CA . GLY A 1 176 ? 5.872 -4.084 -6.004 1.00 91.56 176 GLY A CA 1
ATOM 1346 C C . GLY A 1 176 ? 5.972 -5.584 -5.730 1.00 91.56 176 GLY A C 1
ATOM 1347 O O . GLY A 1 176 ? 5.316 -6.378 -6.410 1.00 91.56 176 GLY A O 1
ATOM 1348 N N . ILE A 1 177 ? 6.809 -5.969 -4.766 1.00 92.19 177 ILE A N 1
ATOM 1349 C CA . ILE A 1 177 ? 6.916 -7.342 -4.253 1.00 92.19 177 ILE A CA 1
ATOM 1350 C C . ILE A 1 177 ? 5.950 -7.556 -3.077 1.00 92.19 177 ILE A C 1
ATOM 1352 O O . ILE A 1 177 ? 5.623 -6.613 -2.360 1.00 92.19 177 ILE A O 1
ATOM 1356 N N . GLU A 1 178 ? 5.493 -8.792 -2.874 1.00 92.62 178 GLU A N 1
ATOM 1357 C CA . GLU A 1 178 ? 4.665 -9.196 -1.737 1.00 92.62 178 GLU A CA 1
ATOM 1358 C C . GLU A 1 178 ? 3.391 -8.336 -1.569 1.00 92.62 178 GLU A C 1
ATOM 1360 O O . GLU A 1 178 ? 2.492 -8.410 -2.417 1.00 92.62 178 GLU A O 1
ATOM 1365 N N . THR A 1 179 ? 3.264 -7.563 -0.482 1.00 92.19 179 THR A N 1
ATOM 1366 C CA . THR A 1 179 ? 2.065 -6.759 -0.195 1.00 92.19 179 THR A CA 1
ATOM 1367 C C . THR A 1 179 ? 2.018 -5.482 -1.028 1.00 92.19 179 THR A C 1
ATOM 1369 O O . THR A 1 179 ? 0.936 -5.060 -1.439 1.00 92.19 179 THR A O 1
ATOM 1372 N N . GLU A 1 180 ? 3.176 -4.913 -1.370 1.00 91.06 180 GLU A N 1
ATOM 1373 C CA . GLU A 1 180 ? 3.288 -3.695 -2.180 1.00 91.06 180 GLU A CA 1
ATOM 1374 C C . GLU A 1 180 ? 2.685 -3.905 -3.577 1.00 91.06 180 GLU A C 1
ATOM 1376 O O . GLU A 1 180 ? 2.009 -3.034 -4.132 1.00 91.06 180 GLU A O 1
ATOM 1381 N N . GLY A 1 181 ? 2.863 -5.109 -4.131 1.00 92.06 181 GLY A N 1
ATOM 1382 C CA . GLY A 1 181 ? 2.334 -5.490 -5.438 1.00 92.06 181 GLY A CA 1
ATOM 1383 C C . GLY A 1 181 ? 0.811 -5.625 -5.495 1.00 92.06 181 GLY A C 1
ATOM 1384 O O . GLY A 1 181 ? 0.237 -5.537 -6.583 1.00 92.06 181 GLY A O 1
ATOM 1385 N N . LEU A 1 182 ? 0.116 -5.773 -4.360 1.00 92.38 182 LEU A N 1
ATOM 1386 C CA . LEU A 1 182 ? -1.347 -5.914 -4.344 1.00 92.38 182 LEU A CA 1
ATOM 1387 C C . LEU A 1 182 ? -2.044 -4.705 -4.970 1.00 92.38 182 LEU A C 1
ATOM 1389 O O . LEU A 1 182 ? -2.995 -4.852 -5.740 1.00 92.38 182 LEU A O 1
ATOM 1393 N N . CYS A 1 183 ? -1.557 -3.501 -4.686 1.00 90.25 183 CYS A N 1
ATOM 1394 C CA . CYS A 1 183 ? -2.149 -2.262 -5.189 1.00 90.25 183 CYS A CA 1
ATOM 1395 C C . CYS A 1 183 ? -1.888 -2.044 -6.677 1.00 90.25 183 CYS A C 1
ATOM 1397 O O . CYS A 1 183 ? -2.649 -1.353 -7.352 1.00 90.25 183 CYS A O 1
ATOM 1399 N N . VAL A 1 184 ? -0.847 -2.682 -7.210 1.00 89.75 184 VAL A N 1
ATOM 1400 C CA . VAL A 1 184 ? -0.562 -2.723 -8.645 1.00 89.75 184 VAL A CA 1
ATOM 1401 C C . VAL A 1 184 ? -1.505 -3.705 -9.331 1.00 89.75 184 VAL A C 1
ATOM 1403 O O . VAL A 1 184 ? -2.159 -3.348 -10.308 1.00 89.75 184 VAL A O 1
ATOM 1406 N N . VAL A 1 185 ? -1.639 -4.921 -8.794 1.00 89.75 185 VAL A N 1
ATOM 1407 C CA . VAL A 1 185 ? -2.497 -5.968 -9.369 1.00 89.75 185 VAL A CA 1
ATOM 1408 C C . VAL A 1 185 ? -3.970 -5.556 -9.339 1.00 89.75 185 VAL A C 1
ATOM 1410 O O . VAL A 1 185 ? -4.679 -5.722 -10.333 1.00 89.75 185 VAL A O 1
ATOM 1413 N N . THR A 1 186 ? -4.433 -4.947 -8.245 1.00 87.44 186 THR A N 1
ATOM 1414 C CA . THR A 1 186 ? -5.840 -4.535 -8.095 1.00 87.44 186 THR A CA 1
ATOM 1415 C C . THR A 1 186 ? -6.305 -3.491 -9.103 1.00 87.44 186 THR A C 1
ATOM 1417 O O . THR A 1 186 ? -7.492 -3.469 -9.421 1.00 87.44 186 THR A O 1
ATOM 1420 N N . ARG A 1 187 ? -5.396 -2.708 -9.698 1.00 86.19 187 ARG A N 1
ATOM 1421 C CA . ARG A 1 187 ? -5.722 -1.796 -10.812 1.00 86.19 187 ARG A CA 1
ATOM 1422 C C . ARG A 1 187 ? -6.311 -2.530 -12.014 1.00 86.19 187 ARG A C 1
ATOM 1424 O O . ARG A 1 187 ? -7.125 -1.970 -12.733 1.00 86.19 187 ARG A O 1
ATOM 1431 N N . SER A 1 188 ? -5.940 -3.795 -12.216 1.00 83.62 188 SER A N 1
ATOM 1432 C CA . SER A 1 188 ? -6.507 -4.627 -13.287 1.00 83.62 188 SER A CA 1
ATOM 1433 C C . SER A 1 188 ? -7.934 -5.094 -12.981 1.00 83.62 188 SER A C 1
ATOM 1435 O O . SER A 1 188 ? -8.646 -5.544 -13.877 1.00 83.62 188 SER A O 1
ATOM 1437 N N . PHE A 1 189 ? -8.359 -5.006 -11.717 1.00 77.69 189 PHE A N 1
ATOM 1438 C CA . PHE A 1 189 ? -9.703 -5.363 -11.263 1.00 77.69 189 PHE A CA 1
ATOM 1439 C C . PHE A 1 189 ? -10.616 -4.143 -11.081 1.00 77.69 189 PHE A C 1
ATOM 1441 O O . PHE A 1 189 ? -11.835 -4.318 -10.960 1.00 77.69 189 PHE A O 1
ATOM 1448 N N . SER A 1 190 ? -10.053 -2.930 -11.061 1.00 75.06 190 SER A N 1
ATOM 1449 C CA . SER A 1 190 ? -10.804 -1.683 -10.946 1.00 75.06 190 SER A CA 1
ATOM 1450 C C . SER A 1 190 ? -11.324 -1.214 -12.301 1.00 75.06 190 SER A C 1
ATOM 1452 O O . SER A 1 190 ? -10.757 -1.490 -13.358 1.00 75.06 190 SER A O 1
ATOM 1454 N N . ARG A 1 191 ? -12.462 -0.515 -12.285 1.00 72.69 191 ARG A N 1
ATOM 1455 C CA . ARG A 1 191 ? -13.087 -0.002 -13.514 1.00 72.69 191 ARG A CA 1
ATOM 1456 C C . ARG A 1 191 ? -12.391 1.242 -14.053 1.00 72.69 191 ARG A C 1
ATOM 1458 O O . ARG A 1 191 ? -12.420 1.472 -15.257 1.00 72.69 191 ARG A O 1
ATOM 1465 N N . ASP A 1 192 ? -11.813 2.044 -13.167 1.00 75.81 192 ASP A N 1
ATOM 1466 C CA . ASP A 1 192 ? -11.141 3.308 -13.471 1.00 75.81 192 ASP A CA 1
ATOM 1467 C C . ASP A 1 192 ? -9.618 3.150 -13.655 1.00 75.81 192 ASP A C 1
ATOM 1469 O O . ASP A 1 192 ? -8.917 4.130 -13.918 1.00 75.81 192 ASP A O 1
ATOM 1473 N N . GLY A 1 193 ? -9.099 1.924 -13.521 1.00 74.56 193 GLY A N 1
ATOM 1474 C CA . GLY A 1 193 ? -7.672 1.614 -13.593 1.00 74.56 193 GLY A CA 1
ATOM 1475 C C . GLY A 1 193 ? -6.863 2.126 -12.396 1.00 74.56 193 GLY A C 1
ATOM 1476 O O . GLY A 1 193 ? -5.632 2.109 -12.440 1.00 74.56 193 GLY A O 1
ATOM 1477 N N . GLN A 1 194 ? -7.518 2.603 -11.334 1.00 72.94 194 GLN A N 1
ATOM 1478 C CA . GLN A 1 194 ? -6.864 3.093 -10.124 1.00 72.94 194 GLN A CA 1
ATOM 1479 C C . GLN A 1 194 ? -6.683 1.983 -9.085 1.00 72.94 194 GLN A C 1
ATOM 1481 O O . GLN A 1 194 ? -7.333 0.938 -9.137 1.00 72.94 194 GLN A O 1
ATOM 1486 N N . SER A 1 195 ? -5.763 2.211 -8.144 1.00 69.50 195 SER A N 1
ATOM 1487 C CA . SER A 1 195 ? -5.572 1.336 -6.984 1.00 69.50 195 SER A CA 1
ATOM 1488 C C . SER A 1 195 ? -6.851 1.290 -6.148 1.00 69.50 195 SER A C 1
ATOM 1490 O O . SER A 1 195 ? -7.408 2.340 -5.816 1.00 69.50 195 SER A O 1
ATOM 1492 N N . THR A 1 196 ? -7.272 0.085 -5.761 1.00 79.50 196 THR A N 1
ATOM 1493 C CA . THR A 1 196 ? -8.375 -0.125 -4.807 1.00 79.50 196 THR A CA 1
ATOM 1494 C C . THR A 1 196 ? -7.859 -0.377 -3.387 1.00 79.50 196 THR A C 1
ATOM 1496 O O . THR A 1 196 ? -8.531 -1.034 -2.585 1.00 79.50 196 THR A O 1
ATOM 1499 N N . CYS A 1 197 ? -6.633 0.061 -3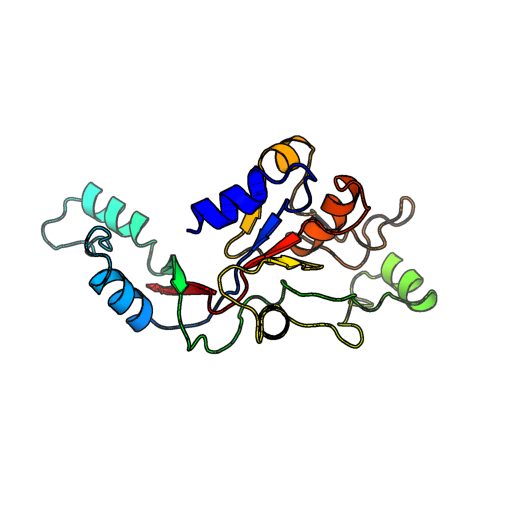.094 1.00 89.56 197 CYS A N 1
ATOM 1500 C CA . CYS A 1 197 ? -6.011 -0.050 -1.782 1.00 89.56 197 CYS A CA 1
ATOM 1501 C C . CYS A 1 197 ? -6.249 1.190 -0.931 1.00 89.56 197 CYS A C 1
ATOM 1503 O O . CYS A 1 197 ? -6.117 2.318 -1.409 1.00 89.56 197 CYS A O 1
ATOM 1505 N N . T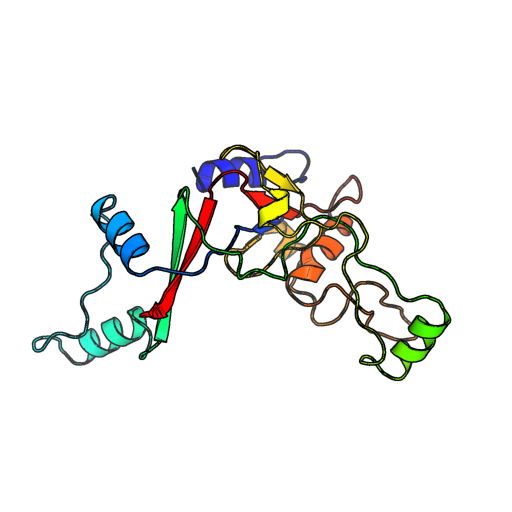YR A 1 198 ? -6.543 0.974 0.346 1.00 89.25 198 TYR A N 1
ATOM 1506 C CA . TYR A 1 198 ? -6.847 2.030 1.300 1.00 89.25 198 TYR A CA 1
ATOM 1507 C C . TYR A 1 198 ? -6.217 1.739 2.659 1.00 89.25 198 TYR A C 1
ATOM 1509 O O . TYR A 1 198 ? -5.930 0.592 2.997 1.00 89.25 198 TYR A O 1
ATOM 1517 N N . THR A 1 199 ? -6.068 2.786 3.458 1.00 87.38 199 THR A N 1
ATOM 1518 C CA . THR A 1 199 ? -5.899 2.711 4.909 1.00 87.38 199 THR A CA 1
ATOM 1519 C C . THR A 1 199 ? -7.058 3.418 5.600 1.00 87.38 199 THR A C 1
ATOM 1521 O O . THR A 1 199 ? -7.691 4.307 5.020 1.00 87.38 199 THR A O 1
ATOM 1524 N N . MET A 1 200 ? -7.320 3.038 6.846 1.00 84.94 200 MET A N 1
ATOM 1525 C CA . MET A 1 200 ? -8.182 3.813 7.740 1.00 84.94 200 MET A CA 1
ATOM 1526 C C . MET A 1 200 ? -7.492 5.138 8.104 1.00 84.94 200 MET A C 1
ATOM 1528 O O . MET A 1 200 ? -6.280 5.143 8.340 1.00 84.94 200 MET A O 1
ATOM 1532 N N . GLY A 1 201 ? -8.249 6.238 8.079 1.00 85.94 201 GLY A N 1
ATOM 1533 C CA . GLY A 1 201 ? -7.807 7.572 8.496 1.00 85.94 201 GLY A CA 1
ATOM 1534 C C . GLY A 1 201 ? -7.793 7.762 10.016 1.00 85.94 201 GLY A C 1
ATOM 1535 O O . GLY A 1 201 ? -7.998 6.813 10.766 1.00 85.94 201 GLY A O 1
ATOM 1536 N N . GLY A 1 202 ? -7.557 8.988 10.475 1.00 84.12 202 GLY A N 1
ATOM 1537 C CA . GLY A 1 202 ? -7.619 9.351 11.891 1.00 84.12 202 GLY A CA 1
ATOM 1538 C C . GLY A 1 202 ? -6.571 8.664 12.768 1.00 84.12 202 GLY A C 1
ATOM 1539 O O . GLY A 1 202 ? -5.419 8.474 12.368 1.00 84.12 202 GLY A O 1
ATOM 1540 N N . ASP A 1 203 ? -6.978 8.301 13.983 1.00 76.38 203 ASP A N 1
ATOM 1541 C CA . ASP A 1 203 ? -6.083 7.827 15.047 1.00 76.38 203 ASP A CA 1
ATOM 1542 C C . ASP A 1 203 ? -6.052 6.298 15.187 1.00 76.38 203 ASP A C 1
ATOM 1544 O O . ASP A 1 203 ? -5.576 5.750 16.189 1.00 76.38 203 ASP A O 1
ATOM 1548 N N . TRP A 1 204 ? -6.521 5.584 14.161 1.00 73.62 204 TRP A N 1
ATOM 1549 C CA . TRP A 1 204 ? -6.428 4.130 14.107 1.00 73.62 204 TRP A CA 1
ATOM 1550 C C . TRP A 1 204 ? -4.965 3.676 14.073 1.00 73.62 204 TRP A C 1
ATOM 1552 O O . TRP A 1 204 ? -4.147 4.120 13.259 1.00 73.62 204 TRP A O 1
ATOM 1562 N N . ALA A 1 205 ? -4.619 2.766 14.977 1.00 68.94 205 ALA A N 1
ATOM 1563 C CA . ALA A 1 205 ? -3.315 2.132 15.009 1.00 68.94 205 ALA A CA 1
ATOM 1564 C C . ALA A 1 205 ? -3.432 0.665 15.421 1.00 68.94 205 ALA A C 1
ATOM 1566 O O . ALA A 1 205 ? -4.224 0.283 16.282 1.00 68.94 205 ALA A O 1
ATOM 1567 N N . VAL A 1 206 ? -2.594 -0.161 14.812 1.00 70.06 206 VAL A N 1
ATOM 1568 C CA . VAL A 1 206 ? -2.359 -1.530 15.251 1.00 70.06 206 VAL A CA 1
ATOM 1569 C C . VAL A 1 206 ? -1.121 -1.533 16.117 1.00 70.06 206 VAL A C 1
ATOM 1571 O O . VAL A 1 206 ? -0.072 -1.031 15.715 1.00 70.06 206 VAL A O 1
ATOM 1574 N N . TYR A 1 207 ? -1.242 -2.126 17.291 1.00 65.81 207 TYR A N 1
ATOM 1575 C CA . TYR A 1 207 ? -0.142 -2.305 18.212 1.00 65.81 207 TYR A CA 1
ATOM 1576 C C . TYR A 1 207 ? 0.290 -3.762 18.205 1.00 65.81 207 TYR A C 1
ATOM 1578 O O . TYR A 1 207 ? -0.494 -4.663 18.515 1.00 65.81 207 TYR A O 1
ATOM 1586 N N . HIS A 1 208 ? 1.564 -3.986 17.889 1.00 59.12 208 HIS A N 1
ATOM 1587 C CA . HIS A 1 208 ? 2.200 -5.265 18.163 1.00 59.12 208 HIS A CA 1
ATOM 1588 C C . HIS A 1 208 ? 2.585 -5.305 19.633 1.00 59.12 208 HIS A C 1
ATOM 1590 O O . HIS A 1 208 ? 3.450 -4.547 20.082 1.00 59.12 208 HIS A O 1
ATOM 1596 N N . THR A 1 209 ? 1.980 -6.216 20.383 1.00 52.19 209 THR A N 1
ATOM 1597 C CA . THR A 1 209 ? 2.465 -6.529 21.723 1.00 52.19 209 THR A CA 1
ATOM 1598 C C . THR A 1 209 ? 3.261 -7.822 21.675 1.00 52.19 209 THR A C 1
ATOM 1600 O O . THR A 1 209 ? 2.773 -8.862 21.233 1.00 52.19 209 THR A O 1
ATOM 1603 N N . ILE A 1 210 ? 4.533 -7.716 22.056 1.00 46.62 210 ILE A N 1
ATOM 1604 C CA . ILE A 1 210 ? 5.437 -8.852 22.217 1.00 46.62 210 ILE A CA 1
ATOM 1605 C C . ILE A 1 210 ? 5.371 -9.228 23.696 1.00 46.62 210 ILE A C 1
ATOM 1607 O O . ILE A 1 210 ? 5.623 -8.367 24.542 1.00 46.62 210 ILE A O 1
ATOM 1611 N N . TRP A 1 211 ? 5.012 -10.478 23.989 1.00 45.06 211 TRP A N 1
ATOM 1612 C CA . TRP A 1 211 ? 4.946 -11.018 25.350 1.00 45.06 211 TRP A CA 1
ATOM 1613 C C . TRP A 1 211 ? 5.933 -12.171 25.548 1.00 45.06 211 TRP A C 1
ATOM 1615 O O . TRP A 1 211 ? 6.119 -12.997 24.622 1.00 45.06 211 TRP A O 1
#

pLDDT: mean 75.7, std 16.4, range [38.34, 95.88]

InterPro domains:
  IPR005109 Mannan polymerase complex subunit ANP1/MNN9/VAN1 [PF03452] (81-160)
  IPR029044 Nucleotide-diphospho-sugar transferases [G3DSA:3.90.550.10] (13-210)

Organism: Cryphonectria parasitica (strain ATCC 38755 / EP155) (NCBI:txid660469)

Secondary structure (DSSP, 8-state):
-HHHHHHHHHS-TT----EEE--EEE--HHHHHHHHHH-TT--PPPP--TT--HHHHHHHHHHTTTTT-EEEEEEE-TT-EEE---S-EESPBPPPPHHHHHHHTT-TTS----BPTT-EEHHHHHTT--TT-EEEESB--STTEEE-HHHHHTT---BSS--BT-BTTTB--SB--BTTTHHHHHTTTSSSS---EEEE-TTEEEEEEE-

Radius of gyration: 20.25 Å; chains: 1; bounding box: 43×46×61 Å

Sequence (211 aa):
MVEAMMQKTTLAPDRDVGVLTARCAVGEQRLANAWLEEHPEFSIPDGPGPDDNAEQKSLKEEMRGKQGGRYEIIAHKLSAVGTYDLNAWRGGRNAPNDVQQQKLWVDKASWEPSPAAGVKMVDAAIDGTSDDDLVRLDAVGGTVLMIRADLVRMGLMFTPGYFVGMTWEHGEGYDGIETEGLCVVTRSFSRDGQSTCYTMGGDWAVYHTIW

Foldseek 3Di:
DVVVVVCVCAVPPQNLAFKEDAFAFEDDPVVVVVVCVVVVVDDLDDADDPPDDPVRNVVNCVSLPPQWDKDKDWDFDDDRDDTPPPFWKAADWDFDDPVQQVVCLVPVPSDATHGDPPMDHPVRQQPPPDQSDKGDTLFHDDPDMDGDVVVVVVPQAFACAADPQADPVRGHDHHRGGRRVSQVVCLVVGPVSGGSYTYGHHRIYMYIDTD